Protein 6Q4G (pdb70)

Secondary structure (DSSP, 8-state):
--SEEEEEEEEE-SSSEEEEEEETTT--EEEEEE-----HHHHHHHHHGGG---TTB--EEEEEEETTEEEEEEE--SEEHHHHHHHTTTT---HHHHHHHHHHHHHHHHHHHHTT---S---GGGEEE-TTS-EEE--TTHHHHH---GGG--HHHHTT-----THHHHHHHHHHHHHHHHSS-S---SSHHHHHHHHHHHH----TTTSTTGGGSTT--TTS--PPPPPHHHHSTT--HHHHHHHHHHS-SSGGGSPPHHHHHTSGGGSS---PPP----

GO terms:
  GO:0043247 telomere maintenance in response to DNA damage (P, IDA)
  GO:0120186 negative regulation of protein localization to chromatin (P, IDA)
  GO:0120261 regulation of heterochromatin organization (P, IDA)
  GO:0004674 protein serine/threonine kinase activity (F, IGI)
  GO:0005515 protein binding (F,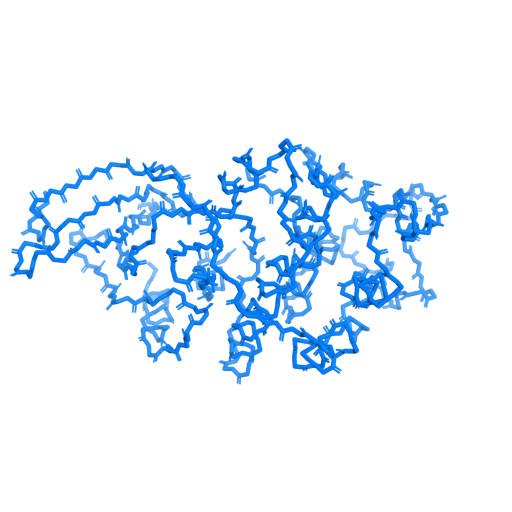 IPI)
  GO:0004693 cyclin-dependent protein serine/threonine kinase activity (F, IDA)
  GO:0097472 cyclin-dependent protein kinase activity (F, IDA)
  GO:0005768 endosome (C, IDA)
  GO:0015030 Cajal body (C, IDA)
  GO:0030332 cyclin binding (F, IDA)
  GO:0000307 cyclin-dependent protein kinase holoenzyme complex (C, IDA)
  GO:0097124 cyclin A2-CDK2 complex (C, IDA)
  GO:0031453 positive regulation of heterochromatin formation (P, IDA)
  GO:0006468 protein phosphorylation (P, IDA)
  GO:0106310 protein serine kinase activity (F, EXP)
  GO:0005813 centrosome (C, TAS)
  GO:0031571 mitotic G1 DNA damage checkpoint signaling (P, TAS)
  GO:0051298 centrosome duplication (P, TAS)
  GO:0051321 meiotic cell cycle (P, TAS)
  GO:0006260 DNA replication (P, TAS)

Structure (mmCIF, N/CA/C/O backbone):
data_6Q4G
#
_entry.id   6Q4G
#
_cell.length_a   53.057
_cell.length_b   72.244
_cell.length_c   71.824
_cell.angle_alpha   90.00
_cell.angle_beta   90.00
_cell.angle_gamma   90.00
#
_symmetry.space_group_name_H-M   'P 21 21 21'
#
loop_
_entity.id
_entity.type
_entity.pdbx_description
1 polymer 'Cyclin-dependent kinase 2'
2 non-polymer '2-[3-(2-azanyl-9~{H}-purin-6-yl)phenyl]ethanoic acid'
3 water water
#
loop_
_atom_site.group_PDB
_atom_site.id
_atom_site.type_symbol
_atom_site.label_atom_id
_atom_site.label_alt_id
_atom_site.label_comp_id
_atom_site.label_asym_id
_atom_site.label_entity_id
_atom_site.label_seq_id
_atom_site.pdbx_PDB_ins_code
_atom_site.Cartn_x
_atom_site.Cartn_y
_atom_site.Cartn_z
_atom_site.occupancy
_atom_site.B_iso_or_equiv
_atom_site.auth_seq_id
_atom_site.auth_comp_id
_atom_site.auth_asym_id
_atom_site.auth_atom_id
_atom_site.pdbx_PDB_model_num
ATOM 1 N N . MET A 1 9 ? -11.913 -7.327 -41.428 1.00 31.10 1 MET A N 1
ATOM 2 C CA . MET A 1 9 ? -12.462 -6.208 -40.635 1.00 26.96 1 MET A CA 1
ATOM 3 C C . MET A 1 9 ? -12.705 -5.003 -41.567 1.00 35.79 1 MET A C 1
ATOM 4 O O . MET A 1 9 ? -12.025 -4.762 -42.623 1.00 34.35 1 MET A O 1
ATOM 9 N N . GLU A 1 10 ? -13.804 -4.307 -41.259 1.00 25.50 2 GLU A N 1
ATOM 10 C CA . GLU A 1 10 ? -14.309 -3.178 -42.086 1.00 17.20 2 GLU A CA 1
ATOM 11 C C . GLU A 1 10 ? -13.481 -1.909 -41.870 1.00 11.01 2 GLU A C 1
ATOM 12 O O . GLU A 1 10 ? -13.502 -1.044 -42.768 1.00 12.61 2 GLU A O 1
ATOM 18 N N . ASN A 1 11 ? -12.784 -1.793 -40.738 1.00 10.11 3 ASN A N 1
ATOM 19 C CA . ASN A 1 11 ? -12.023 -0.570 -40.518 1.00 9.77 3 ASN A CA 1
ATOM 20 C C . ASN A 1 11 ? -10.518 -0.795 -40.383 1.00 10.08 3 ASN A C 1
ATOM 21 O O . ASN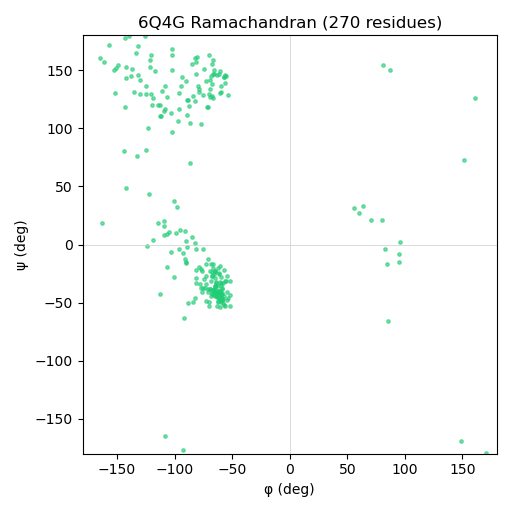 A 1 11 ? -9.792 0.129 -40.131 1.00 10.87 3 ASN A O 1
ATOM 26 N N . PHE A 1 12 ? -10.095 -2.038 -40.566 1.00 11.86 4 PHE A N 1
ATOM 27 C CA . PHE A 1 12 ? -8.673 -2.420 -40.421 1.00 13.70 4 PHE A CA 1
ATOM 28 C C . PHE A 1 12 ? -8.280 -3.207 -41.686 1.00 21.27 4 PHE A C 1
ATOM 29 O O . PHE A 1 12 ? -9.050 -4.124 -42.089 1.00 19.24 4 PHE A O 1
ATOM 37 N N . GLU A 1 13 ? -7.164 -2.820 -42.331 1.00 30.12 5 GLU A N 1
ATOM 38 C CA . GLU A 1 13 ? -6.828 -3.372 -43.648 1.00 48.78 5 GLU A CA 1
ATOM 39 C C . GLU A 1 13 ? -6.260 -4.732 -43.402 1.00 37.81 5 GLU A C 1
ATOM 40 O O . GLU A 1 13 ? -6.413 -5.588 -44.313 1.00 32.83 5 GLU A O 1
ATOM 46 N N . LYS A 1 14 ? -5.552 -4.910 -42.289 1.00 20.49 6 LYS A N 1
ATOM 47 C CA . LYS A 1 14 ? -5.003 -6.268 -42.099 1.00 23.48 6 LYS A CA 1
ATOM 48 C C . LYS A 1 14 ? -4.990 -6.407 -40.573 1.00 30.04 6 LYS A C 1
ATOM 49 O O . LYS A 1 14 ? -4.910 -5.375 -39.760 1.00 21.41 6 LYS A O 1
ATOM 55 N N . VAL A 1 15 ? -5.046 -7.646 -40.180 1.00 24.31 7 VAL A N 1
ATOM 56 C CA . VAL A 1 15 ? -5.236 -7.939 -38.759 1.00 19.49 7 VAL A CA 1
ATOM 57 C C . VAL A 1 15 ? -4.571 -9.292 -38.532 1.00 21.22 7 VAL A C 1
ATOM 58 O O . VAL A 1 15 ? -4.830 -10.189 -39.271 1.00 24.28 7 VAL A O 1
ATOM 62 N N . GLU A 1 16 ? -3.726 -9.396 -37.514 1.00 18.39 8 GLU A N 1
ATOM 63 C CA . GLU A 1 16 ? -2.944 -10.599 -37.185 1.00 18.74 8 GLU A CA 1
ATOM 64 C C . GLU A 1 16 ? -3.048 -10.822 -35.685 1.00 16.66 8 GLU A C 1
ATOM 65 O O . GLU A 1 16 ? -2.748 -9.895 -34.926 1.00 16.55 8 GLU A O 1
ATOM 71 N N . LYS A 1 17 ? -3.361 -12.035 -35.271 1.00 17.07 9 LYS A N 1
ATOM 72 C CA . LYS A 1 17 ? -3.406 -12.341 -33.832 1.00 17.40 9 LYS A CA 1
ATOM 73 C C . LYS A 1 17 ? -2.035 -12.255 -33.198 1.00 16.23 9 LYS A C 1
ATOM 74 O O . LYS A 1 17 ? -1.073 -12.885 -33.703 1.00 20.99 9 LYS A O 1
ATOM 80 N N . ILE A 1 18 ? -1.886 -11.471 -32.144 1.00 14.63 10 ILE A N 1
ATOM 81 C CA . ILE A 1 18 ? -0.669 -11.397 -31.312 1.00 15.59 10 ILE A CA 1
ATOM 82 C C . ILE A 1 18 ? -0.737 -12.514 -30.292 1.00 17.82 10 ILE A C 1
ATOM 83 O O . ILE A 1 18 ? 0.195 -13.307 -30.172 1.00 20.06 10 ILE A O 1
ATOM 88 N N . GLY A 1 19 ? -1.873 -12.614 -29.626 1.00 16.92 11 GLY A N 1
ATOM 89 C CA . GLY A 1 19 ? -2.014 -13.648 -28.598 1.00 18.87 11 GLY A CA 1
ATOM 90 C C . GLY A 1 19 ? -3.268 -13.467 -27.809 1.00 17.10 11 GLY A C 1
ATOM 91 O O . GLY A 1 19 ? -4.029 -12.577 -28.074 1.00 16.59 11 GLY A O 1
ATOM 92 N N . GLU A 1 20 ? -3.456 -14.366 -26.835 1.00 16.87 12 GLU A N 1
ATOM 93 C CA . GLU A 1 20 ? -4.631 -14.365 -25.924 1.00 16.25 12 GLU A CA 1
ATOM 94 C C . GLU A 1 20 ? -4.306 -13.500 -24.702 1.00 15.36 12 GLU A C 1
ATOM 95 O O . GLU A 1 20 ? -3.450 -13.907 -23.891 1.00 22.52 12 GLU A O 1
ATOM 101 N N . GLY A 1 21 ? -4.977 -12.352 -24.595 1.00 14.50 13 GLY A N 1
ATOM 102 C CA . GLY A 1 21 ? -4.788 -11.402 -23.520 1.00 14.29 13 GLY A CA 1
ATOM 103 C C . GLY A 1 21 ? -5.736 -11.591 -22.352 1.00 13.15 13 GLY A C 1
ATOM 104 O O . GLY A 1 21 ? -6.549 -12.487 -22.305 1.00 14.10 13 GLY A O 1
ATOM 105 N N . THR A 1 22 ? -5.619 -10.687 -21.374 1.00 12.59 14 THR A N 1
ATOM 106 C CA . THR A 1 22 ? -6.416 -10.748 -20.115 1.00 13.60 14 THR A CA 1
ATOM 107 C C . THR A 1 22 ? -7.914 -10.516 -20.361 1.00 12.18 14 THR A C 1
ATOM 108 O O . THR A 1 22 ? -8.706 -10.858 -19.462 1.00 13.16 14 THR A O 1
ATOM 112 N N . TYR A 1 23 ? -8.290 -9.962 -21.518 1.00 11.57 15 TYR A N 1
ATOM 113 C CA . TYR A 1 23 ? -9.699 -9.684 -21.804 1.00 12.72 15 TYR A CA 1
ATOM 114 C C . TYR A 1 23 ? -10.187 -10.335 -23.091 1.00 12.80 15 TYR A C 1
ATOM 115 O O . TYR A 1 23 ? -11.347 -10.124 -23.393 1.00 15.83 15 TYR A O 1
ATOM 124 N N . GLY A 1 24 ? -9.350 -11.029 -23.808 1.00 12.94 16 GLY A N 1
ATOM 125 C CA . GLY A 1 24 ? -9.754 -11.549 -25.101 1.00 13.19 16 GLY A CA 1
ATOM 126 C C . GLY A 1 24 ? -8.523 -11.587 -26.000 1.00 13.35 16 GLY A C 1
ATOM 127 O O . GLY A 1 24 ? -7.353 -11.442 -25.566 1.00 14.78 16 GLY A O 1
ATOM 128 N N . VAL A 1 25 ? -8.769 -11.811 -27.256 1.00 12.64 17 VAL A N 1
ATOM 129 C CA . VAL A 1 25 ? -7.666 -11.858 -28.232 1.00 12.89 17 VAL A CA 1
ATOM 130 C C . VAL A 1 25 ? -7.119 -10.444 -28.484 1.00 11.36 17 VAL A C 1
ATOM 131 O O . VAL A 1 25 ? -7.900 -9.438 -28.539 1.00 12.15 17 VAL A O 1
ATOM 135 N N . VAL A 1 26 ? -5.814 -10.317 -28.611 1.00 11.65 18 VAL A N 1
ATOM 136 C CA . VAL A 1 26 ? -5.137 -9.067 -29.017 1.00 11.11 18 VAL A CA 1
ATOM 137 C C . VAL A 1 26 ? -4.560 -9.278 -30.386 1.00 11.49 18 VAL A C 1
ATOM 138 O O . VAL A 1 26 ? -3.899 -10.292 -30.654 1.00 13.53 18 VAL A O 1
ATOM 142 N N . TYR A 1 27 ? -4.828 -8.296 -31.261 1.00 10.92 19 TYR A N 1
ATOM 143 C CA . TYR A 1 27 ? -4.386 -8.331 -32.663 1.00 10.99 19 TYR A CA 1
ATOM 144 C C . TYR A 1 27 ? -3.430 -7.151 -32.902 1.00 9.64 19 TYR A C 1
ATOM 145 O O . TYR A 1 27 ? -3.591 -6.075 -32.356 1.00 10.99 19 TYR A O 1
ATOM 154 N N . LYS A 1 28 ? -2.493 -7.375 -33.810 1.00 10.23 20 LYS A N 1
ATOM 155 C CA . LYS A 1 28 ? -1.781 -6.303 -34.473 1.00 10.15 20 LYS A CA 1
ATOM 156 C C . LYS A 1 28 ? -2.617 -5.938 -35.709 1.00 10.03 20 LYS A C 1
ATOM 157 O O . LYS A 1 28 ? -2.892 -6.835 -36.529 1.00 12.39 20 LYS A O 1
ATOM 163 N N . ALA A 1 29 ? -3.000 -4.696 -35.852 1.00 10.06 21 ALA A N 1
ATOM 164 C CA . ALA A 1 29 ? -3.926 -4.317 -36.928 1.00 11.12 21 ALA A CA 1
ATOM 165 C C . ALA A 1 29 ? -3.458 -3.030 -37.563 1.00 10.89 21 ALA A C 1
ATOM 166 O O . ALA A 1 29 ? -2.835 -2.217 -36.920 1.00 12.29 21 ALA A O 1
ATOM 168 N N . ARG A 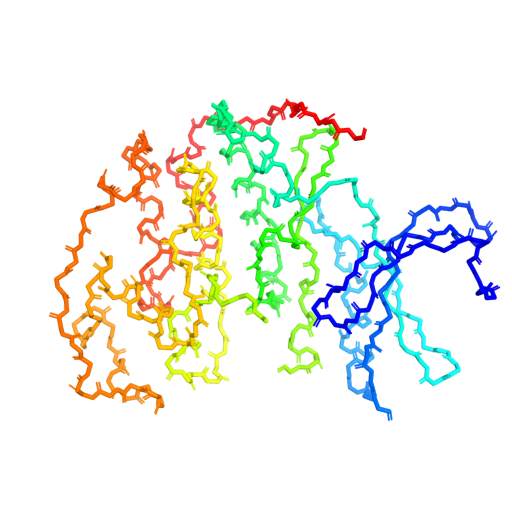1 30 ? -3.779 -2.871 -38.852 1.00 10.04 22 ARG A N 1
ATOM 169 C CA . ARG A 1 30 ? -3.409 -1.657 -39.629 1.00 10.69 22 ARG A CA 1
ATOM 170 C C . ARG A 1 30 ? -4.687 -0.882 -39.969 1.00 9.96 22 ARG A C 1
ATOM 171 O O . ARG A 1 30 ? -5.481 -1.381 -40.791 1.00 11.67 22 ARG A O 1
ATOM 179 N N . ASN A 1 31 ? -4.867 0.291 -39.354 1.00 10.47 23 ASN A N 1
ATOM 180 C CA . ASN A 1 31 ? -6.056 1.124 -39.576 1.00 12.04 23 ASN A CA 1
ATOM 181 C C . ASN A 1 31 ? -6.215 1.358 -41.090 1.00 11.21 23 ASN A C 1
ATOM 182 O O . ASN A 1 31 ? -5.269 1.762 -41.736 1.00 12.78 23 ASN A O 1
ATOM 187 N N . LYS A 1 32 ? -7.391 1.103 -41.620 1.00 12.06 24 LYS A N 1
ATOM 188 C CA . LYS A 1 32 ? -7.596 1.210 -43.098 1.00 14.96 24 LYS A CA 1
ATOM 189 C C . LYS A 1 32 ? -7.485 2.661 -43.570 1.00 15.12 24 LYS A C 1
ATOM 190 O O . LYS A 1 32 ? -6.870 2.881 -44.626 1.00 17.54 24 LYS A O 1
ATOM 196 N N . LEU A 1 33 ? -8.030 3.632 -42.867 1.00 15.11 2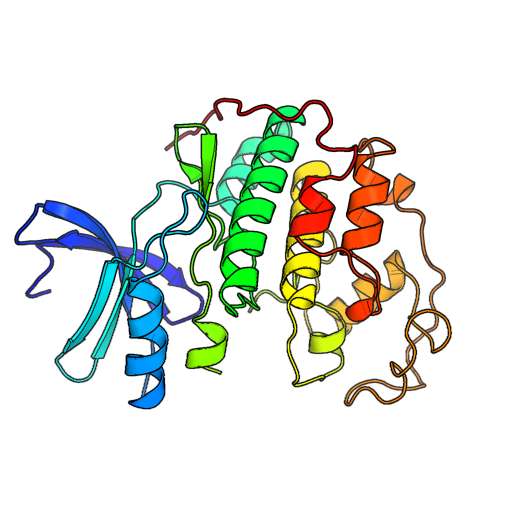5 LEU A N 1
ATOM 197 C CA . LEU A 1 33 ? -7.886 5.029 -43.298 1.00 18.31 25 LEU A CA 1
ATOM 198 C C . LEU A 1 33 ? -6.467 5.535 -43.096 1.00 18.96 25 LEU A C 1
ATOM 199 O O . LEU A 1 33 ? -5.977 6.284 -43.943 1.00 21.50 25 LEU A O 1
ATOM 204 N N . THR A 1 34 ? -5.816 5.264 -42.093 1.00 16.41 26 THR A N 1
ATOM 205 C CA . THR A 1 34 ? -4.554 6.000 -41.823 1.00 18.12 26 THR A CA 1
ATOM 206 C C . THR A 1 34 ? -3.301 5.175 -42.077 1.00 15.36 26 THR A C 1
ATOM 207 O O . THR A 1 34 ? -2.180 5.759 -42.113 1.00 17.65 26 THR A O 1
ATOM 211 N N . GLY A 1 35 ? -3.427 3.857 -42.111 1.00 13.16 27 GLY A N 1
ATOM 212 C CA . GLY A 1 35 ? -2.238 2.989 -42.231 1.00 13.68 27 GLY A CA 1
ATOM 213 C C . GLY A 1 35 ? -1.510 2.693 -40.934 1.00 14.01 27 GLY A C 1
ATOM 214 O O . GLY A 1 35 ? -0.523 1.947 -40.942 1.00 16.95 27 GLY A O 1
ATOM 215 N N . GLU A 1 36 ? -1.958 3.310 -39.837 1.00 13.52 28 GLU A N 1
ATOM 216 C CA . GLU A 1 36 ? -1.273 3.179 -38.520 1.00 15.40 28 GLU A CA 1
ATOM 217 C C . GLU A 1 36 ? -1.427 1.771 -37.930 1.00 13.00 28 GLU A C 1
ATOM 218 O O . GLU A 1 36 ? -2.556 1.241 -37.937 1.00 13.15 28 GLU A O 1
ATOM 224 N N . VAL A 1 37 ? -0.317 1.204 -37.439 1.00 13.38 29 VAL A N 1
ATOM 225 C CA . VAL A 1 37 ? -0.317 -0.083 -36.780 1.00 11.90 29 VAL A CA 1
ATOM 226 C C . VAL A 1 37 ? -0.684 0.151 -35.329 1.00 11.13 29 VAL A C 1
ATOM 227 O O . VAL A 1 37 ? -0.044 0.971 -34.656 1.00 12.41 29 VAL A O 1
ATOM 231 N N . VAL A 1 38 ? -1.677 -0.582 -34.833 1.00 10.54 30 VAL A N 1
ATOM 232 C CA . VAL A 1 38 ? -2.198 -0.495 -33.457 1.00 10.47 30 VAL A CA 1
ATOM 233 C C . VAL A 1 38 ? -2.361 -1.887 -32.883 1.00 9.61 30 VAL A C 1
ATOM 234 O O . VAL A 1 38 ? -2.363 -2.893 -33.582 1.00 10.44 30 VAL A O 1
ATOM 238 N N . ALA A 1 39 ? -2.526 -1.941 -31.553 1.00 10.24 31 ALA A N 1
ATOM 239 C CA . ALA A 1 39 ? -2.934 -3.137 -30.841 1.00 10.22 31 ALA A CA 1
ATOM 240 C C . ALA A 1 39 ? -4.432 -3.062 -30.647 1.00 10.79 31 ALA A C 1
ATOM 241 O O . ALA A 1 39 ? -4.930 -2.168 -29.984 1.00 13.59 31 ALA A O 1
ATOM 243 N N . LEU A 1 40 ? -5.119 -3.987 -31.235 1.00 9.92 32 LEU A N 1
ATOM 244 C CA . LEU A 1 40 ? -6.571 -4.011 -31.234 1.00 10.12 32 LEU A CA 1
ATOM 245 C C . LEU A 1 40 ? -7.046 -5.133 -30.332 1.00 9.74 32 LEU A C 1
ATOM 246 O O . LEU A 1 40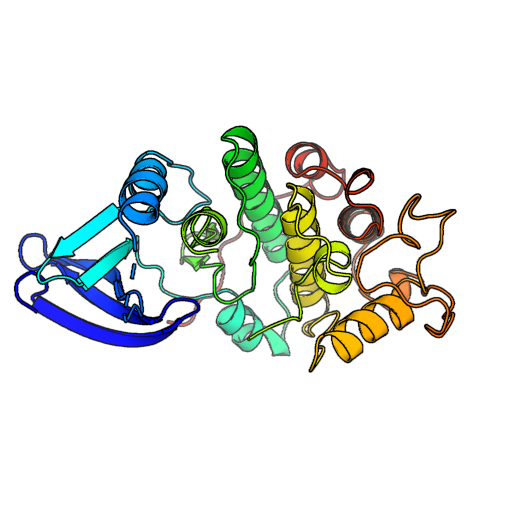 ? -6.689 -6.295 -30.549 1.00 11.17 32 LEU A O 1
ATOM 251 N N . LYS A 1 41 ? -7.758 -4.844 -29.246 1.00 9.90 33 LYS A N 1
ATOM 252 C CA . LYS A 1 41 ? -8.140 -5.828 -28.237 1.00 10.60 33 LYS A CA 1
ATOM 253 C C . LYS A 1 41 ? -9.625 -6.065 -28.349 1.00 10.69 33 LYS A C 1
ATOM 254 O O . LYS A 1 41 ? -10.432 -5.148 -28.104 1.00 11.73 33 LYS A O 1
ATOM 260 N N . LYS A 1 42 ? -9.994 -7.274 -28.727 1.00 11.16 34 LYS A N 1
ATOM 261 C CA . LYS A 1 42 ? -11.418 -7.656 -28.790 1.00 12.42 34 LYS A CA 1
ATOM 262 C C . LYS A 1 42 ? -11.819 -8.162 -27.417 1.00 11.93 34 LYS A C 1
ATOM 263 O O . LYS A 1 42 ? -11.271 -9.143 -26.959 1.00 14.83 34 LYS A O 1
ATOM 269 N N . ILE A 1 43 ? -12.778 -7.530 -26.765 1.00 11.69 35 ILE A N 1
ATOM 270 C CA . ILE A 1 43 ? -13.176 -7.901 -25.386 1.00 11.68 35 ILE A CA 1
ATOM 271 C C . ILE A 1 43 ? -14.132 -9.080 -25.471 1.00 12.70 35 ILE A C 1
ATOM 272 O O . ILE A 1 43 ? -15.153 -9.021 -26.151 1.00 16.09 35 ILE A O 1
ATOM 277 N N . ARG A 1 44 ? -13.772 -10.166 -24.797 1.00 13.02 36 ARG A N 1
ATOM 278 C CA . ARG A 1 44 ? -14.593 -11.407 -24.806 1.00 15.92 36 ARG A CA 1
ATOM 279 C C . ARG A 1 44 ? -15.795 -11.180 -23.867 1.00 19.85 36 ARG A C 1
ATOM 280 O O . ARG A 1 44 ? -15.627 -11.277 -22.684 1.00 26.10 36 ARG A O 1
ATOM 288 N N . LEU A 1 45 ? -16.981 -10.941 -24.420 1.00 23.86 37 LEU A N 1
ATOM 289 C CA . LEU A 1 45 ? -18.289 -10.697 -23.735 1.00 33.10 37 LEU A CA 1
ATOM 290 C C . LEU A 1 45 ? -19.204 -11.918 -23.926 1.00 44.34 37 LEU A C 1
ATOM 291 O O . LEU A 1 45 ? -18.671 -12.952 -24.290 1.00 39.77 37 LEU A O 1
ATOM 296 N N . ASP A 1 46 ? -20.523 -11.789 -23.663 1.00 59.97 38 ASP A N 1
ATOM 297 C CA . ASP A 1 46 ? -21.600 -12.802 -23.898 1.00 56.46 38 ASP A CA 1
ATOM 298 C C . ASP A 1 46 ? -22.543 -12.305 -25.005 1.00 72.04 38 ASP A C 1
ATOM 299 O O . ASP A 1 46 ? -23.738 -12.038 -24.670 1.00 74.77 38 ASP A O 1
ATOM 304 N N . PRO A 1 53 ? -22.396 -4.105 -21.408 1.00 32.02 45 PRO A N 1
ATOM 305 C CA . PRO A 1 53 ? -21.782 -3.376 -20.273 1.00 31.35 45 PRO A CA 1
ATOM 306 C C . PRO A 1 53 ? -21.614 -1.893 -20.624 1.00 22.74 45 PRO A C 1
ATOM 307 O O . PRO A 1 53 ? -20.509 -1.378 -20.852 1.00 25.27 45 PRO A O 1
ATOM 311 N N . SER A 1 54 ? -22.770 -1.230 -20.628 1.00 21.16 46 SER A N 1
ATOM 312 C CA . SER A 1 54 ? -22.954 0.213 -20.796 1.00 23.13 46 SER A CA 1
ATOM 313 C C . SER A 1 54 ? -22.044 0.921 -19.787 1.00 21.16 46 SER A C 1
ATOM 314 O O . SER A 1 54 ? -21.337 1.870 -20.203 1.00 19.79 46 SER A O 1
ATOM 317 N N . THR A 1 55 ? -21.948 0.494 -18.522 1.00 21.12 47 THR A N 1
ATOM 318 C CA . THR A 1 55 ? -21.096 1.210 -17.533 1.00 19.56 47 THR A CA 1
ATOM 319 C C . THR A 1 55 ? -19.610 1.173 -17.950 1.00 15.74 47 THR A C 1
ATOM 320 O O . THR A 1 55 ? -18.919 2.200 -17.845 1.00 18.52 4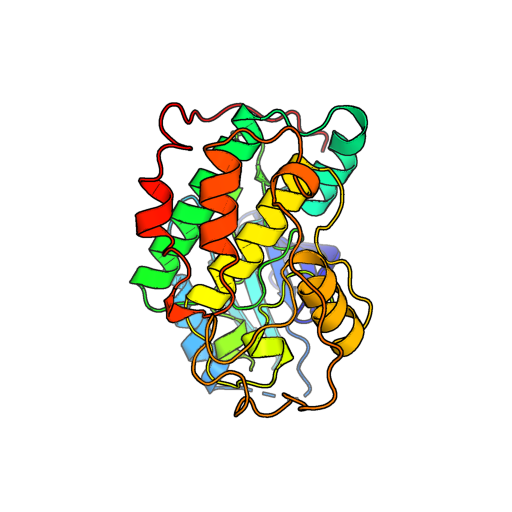7 THR A O 1
ATOM 324 N N . ALA A 1 56 ? -19.175 0.013 -18.416 1.00 18.77 48 ALA A N 1
ATOM 325 C CA . ALA A 1 56 ? -17.765 -0.171 -18.794 1.00 19.23 48 ALA A CA 1
ATOM 326 C C . ALA A 1 56 ? -17.425 0.729 -19.976 1.00 15.89 48 ALA A C 1
ATOM 327 O O . ALA A 1 56 ? -16.357 1.354 -20.012 1.00 17.75 48 ALA A O 1
ATOM 329 N N . ILE A 1 57 ? -18.352 0.898 -20.924 1.00 17.43 49 ILE A N 1
ATOM 330 C CA . ILE A 1 57 ? -18.015 1.733 -22.099 1.00 15.35 49 ILE A CA 1
ATOM 331 C C . ILE A 1 57 ? -17.705 3.170 -21.691 1.00 14.44 49 ILE A C 1
ATOM 332 O O . ILE A 1 57 ? -16.777 3.778 -22.112 1.00 14.28 49 ILE A O 1
ATOM 337 N N . ARG A 1 58 ? -18.560 3.786 -20.870 1.00 17.11 50 ARG A N 1
ATOM 338 C CA . ARG A 1 58 ? -18.306 5.204 -20.457 1.00 16.28 50 ARG A CA 1
ATOM 339 C C . ARG A 1 58 ? -17.008 5.348 -19.595 1.00 13.16 50 ARG A C 1
ATOM 340 O O . ARG A 1 58 ? -16.228 6.240 -19.775 1.00 15.28 50 ARG A O 1
ATOM 348 N N . GLU A 1 59 ? -16.866 4.416 -18.646 1.00 13.91 51 GLU A N 1
ATOM 349 C CA . GLU A 1 59 ? -15.716 4.379 -17.705 1.00 12.89 51 GLU A CA 1
ATOM 350 C C . GLU A 1 59 ? -14.410 4.225 -18.491 1.00 11.59 51 GLU A C 1
ATOM 351 O O . GLU A 1 59 ? -13.460 4.979 -18.201 1.00 13.25 51 GLU A O 1
ATOM 357 N N . ILE A 1 60 ? -14.365 3.288 -19.445 1.00 12.14 52 ILE A N 1
ATOM 358 C CA . ILE A 1 60 ? -13.136 3.097 -20.212 1.00 11.93 52 ILE A CA 1
ATOM 359 C C . ILE A 1 60 ? -12.907 4.229 -21.180 1.00 11.99 52 ILE A C 1
ATOM 360 O O . ILE A 1 60 ? -11.789 4.598 -21.411 1.00 13.54 52 ILE A O 1
ATOM 365 N N . SER A 1 61 ? -14.013 4.780 -21.721 1.00 13.45 53 SER A N 1
ATOM 366 C CA . SER A 1 61 ? -13.869 5.867 -22.656 1.00 14.61 53 SER A CA 1
ATOM 367 C C . SER A 1 61 ? -13.153 7.026 -21.947 1.00 13.58 53 SER A C 1
ATOM 368 O O . SER A 1 61 ? -12.426 7.796 -22.588 1.00 15.53 53 SER A O 1
ATOM 371 N N . LEU A 1 62 ? -13.378 7.226 -20.607 1.00 14.94 54 LEU A N 1
ATOM 372 C CA . LEU A 1 62 ? -12.660 8.298 -19.884 1.00 14.98 54 LEU A CA 1
ATOM 373 C C . LEU A 1 62 ? -11.137 8.103 -19.935 1.00 13.61 54 LEU A C 1
ATOM 374 O O . LEU A 1 62 ? -10.396 9.050 -19.897 1.00 16.34 54 LEU A O 1
ATOM 379 N N . LEU A 1 63 ? -10.688 6.866 -20.048 1.00 13.63 55 LEU A N 1
ATOM 380 C CA . LEU A 1 63 ? -9.238 6.556 -20.055 1.00 13.30 55 LEU A CA 1
ATOM 381 C C . LEU A 1 63 ? -8.605 7.024 -21.348 1.00 13.12 55 LEU A C 1
ATOM 382 O O . LEU A 1 63 ? -7.383 7.177 -21.331 1.00 14.41 55 LEU A O 1
ATOM 387 N N . LYS A 1 64 ? -9.414 7.377 -22.363 1.00 14.62 56 LYS A N 1
ATOM 388 C CA . LYS A 1 64 ? -8.839 7.914 -23.612 1.00 15.65 56 LYS A CA 1
ATOM 389 C C . LYS A 1 64 ? -8.161 9.239 -23.347 1.00 15.49 56 LYS A C 1
ATOM 390 O O . LYS A 1 64 ? -7.336 9.620 -24.146 1.00 19.16 56 LYS A O 1
ATOM 396 N N . GLU A 1 65 ? -8.541 9.931 -22.272 1.00 16.30 57 GLU A N 1
ATOM 397 C CA . GLU A 1 65 ? -8.027 11.296 -21.999 1.00 21.22 57 GLU A CA 1
ATOM 398 C C . GLU A 1 65 ? -6.623 11.248 -21.395 1.00 22.29 57 GLU A C 1
ATOM 399 O O . GLU A 1 65 ? -5.845 12.213 -21.635 1.00 24.41 57 GLU A O 1
ATOM 405 N N . LEU A 1 66 ? -6.221 10.104 -20.838 1.00 18.81 58 LEU A N 1
ATOM 406 C CA . LEU A 1 66 ? -4.952 10.074 -20.083 1.00 18.32 58 LEU A CA 1
ATOM 407 C C . LEU A 1 66 ? -3.730 9.984 -20.985 1.00 15.68 58 LEU A C 1
ATOM 408 O O . LEU A 1 66 ? -3.813 9.275 -22.048 1.00 21.39 58 LEU A O 1
ATOM 413 N N . ASN A 1 67 ? -2.690 10.717 -20.752 1.00 14.46 59 ASN A N 1
ATOM 414 C CA . ASN A 1 67 ? -1.471 10.787 -21.570 1.00 15.60 59 ASN A CA 1
ATOM 415 C C . ASN A 1 67 ? -0.289 10.934 -20.656 1.00 14.93 59 ASN A C 1
ATOM 416 O O . ASN A 1 67 ? -0.198 11.910 -19.929 1.00 16.59 59 ASN A O 1
ATOM 421 N N . HIS A 1 68 ? 0.575 9.964 -20.717 1.00 12.78 60 HIS A N 1
ATOM 422 C CA . HIS A 1 68 ? 1.848 10.071 -20.014 1.00 12.19 60 HIS A CA 1
ATOM 423 C C . HIS A 1 68 ? 2.818 9.244 -20.838 1.00 11.69 60 HIS A C 1
ATOM 424 O O . HIS A 1 68 ? 2.444 8.186 -21.376 1.00 12.17 60 HIS A O 1
ATOM 431 N N . PRO A 1 69 ? 4.114 9.592 -20.804 1.00 12.11 61 PRO A N 1
ATOM 432 C CA . PRO A 1 69 ? 5.104 8.840 -21.548 1.00 13.01 61 PRO A CA 1
ATOM 433 C C . PRO A 1 69 ? 5.277 7.379 -21.135 1.00 11.49 61 PRO A C 1
ATOM 434 O O . PRO A 1 69 ? 5.796 6.607 -21.912 1.00 12.08 61 PRO A O 1
ATOM 438 N N . ASN A 1 70 ? 4.847 7.069 -19.924 1.00 10.04 62 ASN A N 1
ATOM 439 C CA . ASN A 1 70 ? 5.011 5.700 -19.411 1.00 9.95 62 ASN A CA 1
ATOM 440 C C . ASN A 1 70 ? 3.683 4.947 -19.307 1.00 10.09 62 ASN A C 1
ATOM 441 O O . ASN A 1 70 ? 3.638 3.906 -18.635 1.00 10.34 62 ASN A O 1
ATOM 446 N N . ILE A 1 71 ? 2.650 5.382 -20.018 1.00 10.02 63 ILE A N 1
ATOM 447 C CA . ILE A 1 71 ? 1.357 4.660 -20.118 1.00 10.52 63 ILE A CA 1
ATOM 448 C C . ILE A 1 71 ? 1.082 4.439 -21.595 1.00 10.05 63 ILE A C 1
ATOM 449 O O . ILE A 1 71 ? 1.197 5.378 -22.397 1.00 13.03 63 ILE A O 1
ATOM 454 N N . VAL A 1 72 ? 0.639 3.244 -21.956 1.00 9.54 64 VAL A N 1
ATOM 455 C CA . VAL A 1 72 ? 0.269 2.930 -23.328 1.00 10.04 64 VAL A CA 1
ATOM 456 C C . VAL A 1 72 ? -1.012 3.619 -23.655 1.00 11.11 64 VAL A C 1
ATOM 457 O O . VAL A 1 72 ? -2.017 3.392 -23.028 1.00 12.11 64 VAL A O 1
ATOM 461 N N . LYS A 1 73 ? -0.978 4.500 -24.631 1.00 11.88 65 LYS A N 1
ATOM 462 C CA . LYS A 1 73 ? -2.150 5.296 -24.968 1.00 12.51 65 LYS A CA 1
ATOM 463 C C . LYS A 1 73 ? -3.346 4.442 -25.397 1.00 12.22 65 LYS A C 1
ATOM 464 O O . LYS A 1 73 ? -3.214 3.564 -26.261 1.00 12.01 65 LYS A O 1
ATOM 470 N N . LEU A 1 74 ? -4.523 4.692 -24.820 1.00 12.45 66 LEU A N 1
ATOM 471 C CA . LEU A 1 74 ? -5.799 4.157 -25.311 1.00 11.76 66 LEU A CA 1
ATOM 472 C C . LEU A 1 74 ? -6.280 5.139 -26.352 1.00 12.52 66 LEU A C 1
ATOM 473 O O . LEU A 1 74 ? -6.701 6.251 -26.045 1.00 14.02 66 LEU A O 1
ATOM 478 N N . LEU A 1 75 ? -6.132 4.729 -27.586 1.00 12.50 67 LEU A N 1
ATOM 479 C CA . LEU A 1 75 ? -6.470 5.569 -28.749 1.00 13.29 67 LEU A CA 1
ATOM 480 C C . LEU A 1 75 ? -7.962 5.628 -29.001 1.00 13.50 67 LEU A C 1
ATOM 481 O O . LEU A 1 75 ? -8.450 6.648 -29.435 1.00 16.73 67 LEU A O 1
ATOM 486 N N . ASP A 1 76 ? -8.681 4.555 -28.804 1.00 13.44 68 ASP A N 1
ATOM 487 C CA . ASP A 1 76 ? -10.098 4.526 -29.100 1.00 13.48 68 ASP A CA 1
ATOM 488 C C . ASP A 1 76 ? -10.812 3.390 -28.409 1.00 11.69 68 ASP A C 1
ATOM 489 O O . ASP A 1 76 ? -10.190 2.403 -28.044 1.00 12.68 68 ASP A O 1
ATOM 494 N N . VAL A 1 77 ? -12.096 3.567 -28.251 1.00 11.74 69 VAL A N 1
ATOM 495 C CA . VAL A 1 77 ? -13.035 2.561 -27.793 1.00 11.10 69 VAL A CA 1
ATOM 496 C C . VAL A 1 77 ? -14.021 2.407 -28.942 1.00 12.27 69 VAL A C 1
ATOM 497 O O . VAL A 1 77 ? -14.687 3.389 -29.305 1.00 14.18 69 VAL A O 1
ATOM 501 N N . ILE A 1 78 ? -14.121 1.211 -29.488 1.00 10.92 70 ILE A N 1
ATOM 502 C CA . ILE A 1 78 ? -14.983 0.925 -30.646 1.00 11.38 70 ILE A CA 1
ATOM 503 C C . ILE A 1 78 ? -16.060 -0.027 -30.188 1.00 10.43 70 ILE A C 1
ATOM 504 O O . ILE A 1 78 ? -15.817 -1.177 -29.767 1.00 13.02 70 ILE A O 1
ATOM 509 N N . HIS A 1 79 ? -17.300 0.405 -30.319 1.00 10.01 71 HIS A N 1
ATOM 510 C CA . HIS A 1 79 ? -18.439 -0.444 -30.001 1.00 10.09 71 HIS A CA 1
ATOM 511 C C . HIS A 1 79 ? -19.288 -0.511 -31.278 1.00 10.35 71 HIS A C 1
ATOM 512 O O . HIS A 1 79 ? -20.023 0.459 -31.567 1.00 11.65 71 HIS A O 1
ATOM 519 N N . THR A 1 80 ? -19.155 -1.579 -32.006 1.00 10.63 72 THR A N 1
ATOM 520 C CA . THR A 1 80 ? -19.932 -1.760 -33.236 1.00 11.76 72 THR A CA 1
ATOM 521 C C . THR A 1 80 ? -20.331 -3.207 -33.340 1.00 11.40 72 THR A C 1
ATOM 522 O O . THR A 1 80 ? -19.639 -4.113 -32.864 1.00 11.58 72 THR A O 1
ATOM 526 N N . GLU A 1 81 ? -21.441 -3.437 -34.009 1.00 11.46 73 GLU A N 1
ATOM 527 C CA . GLU A 1 81 ? -21.944 -4.795 -34.263 1.00 11.99 73 GLU A CA 1
ATOM 528 C C . GLU A 1 81 ? -22.091 -5.526 -32.931 1.00 11.21 73 GLU A C 1
ATOM 529 O O . GLU A 1 81 ? -21.979 -6.744 -32.859 1.00 12.84 73 GLU A O 1
ATOM 535 N N . ASN A 1 82 ? -22.402 -4.796 -31.854 1.00 11.58 74 ASN A N 1
ATOM 536 C CA . ASN A 1 82 ? -22.553 -5.399 -30.503 1.00 13.11 74 ASN A CA 1
ATOM 537 C C . ASN A 1 82 ? -21.291 -6.087 -30.017 1.00 12.45 74 ASN A C 1
ATOM 538 O O . ASN A 1 82 ? -21.359 -7.044 -29.228 1.00 14.32 74 ASN A O 1
ATOM 543 N N . LYS A 1 83 ? -20.149 -5.633 -30.503 1.00 11.74 75 LYS A N 1
ATOM 544 C CA . LYS A 1 83 ? -18.819 -6.078 -30.079 1.00 12.30 75 LYS A CA 1
ATOM 545 C C . LYS A 1 83 ? -18.065 -4.879 -29.563 1.00 10.53 75 LYS A C 1
ATOM 546 O O . LYS A 1 83 ? -18.285 -3.735 -29.948 1.00 13.22 75 LYS A O 1
ATOM 552 N N . LEU A 1 84 ? -17.121 -5.148 -28.648 1.00 10.56 76 LEU A N 1
ATOM 553 C CA . LEU A 1 84 ? -16.329 -4.094 -28.026 1.00 10.29 76 LEU A CA 1
ATOM 554 C C . LEU A 1 84 ? -14.860 -4.317 -28.304 1.00 10.07 76 LEU A C 1
ATOM 555 O O . LEU A 1 84 ? -14.349 -5.403 -28.020 1.00 11.37 76 LEU A O 1
ATOM 560 N N . TYR A 1 85 ? -14.211 -3.274 -28.783 1.00 11.00 77 TYR A N 1
ATOM 561 C CA . TYR A 1 85 ? -12.777 -3.301 -29.048 1.00 11.55 77 TYR A CA 1
ATOM 562 C C . TYR A 1 85 ? -12.121 -2.114 -28.435 1.00 11.22 77 TYR A C 1
ATOM 563 O O . TYR A 1 85 ? -12.689 -0.998 -28.423 1.00 13.47 77 TYR A O 1
ATOM 572 N N . LEU A 1 86 ? -10.948 -2.334 -27.900 1.00 10.31 78 LEU A N 1
ATOM 573 C CA . LEU A 1 86 ? -10.097 -1.242 -27.438 1.00 10.37 78 LEU A CA 1
ATOM 574 C C . LEU A 1 86 ? -8.935 -1.123 -28.382 1.00 10.36 78 LEU A C 1
ATOM 575 O O . LEU A 1 86 ? -8.324 -2.135 -28.730 1.00 11.94 78 LEU A O 1
ATOM 580 N N . VAL A 1 87 ? -8.582 0.099 -28.749 1.00 10.96 79 VAL A N 1
ATOM 581 C CA . VAL A 1 87 ? -7.432 0.368 -29.650 1.00 10.85 79 VAL A CA 1
ATOM 582 C C . VAL A 1 87 ? -6.345 1.078 -28.863 1.00 11.13 79 VAL A C 1
ATOM 583 O O . VAL A 1 87 ? -6.582 2.134 -28.284 1.00 12.59 79 VAL A O 1
ATOM 587 N N . PHE A 1 88 ? -5.193 0.437 -28.825 1.00 10.67 80 PHE A N 1
ATOM 588 C CA . PHE A 1 88 ? -4.055 0.966 -28.092 1.00 10.83 80 PHE A CA 1
ATOM 589 C C . PHE A 1 88 ? -2.875 1.192 -28.997 1.00 10.61 80 PHE A C 1
ATOM 590 O O . PHE A 1 88 ? -2.750 0.537 -30.014 1.00 10.54 80 PHE A O 1
ATOM 598 N N . GLU A 1 89 ? -1.925 1.993 -28.501 1.00 11.19 81 GLU A N 1
ATOM 599 C CA . GLU A 1 89 ? -0.637 2.236 -29.203 1.00 11.35 81 GLU A CA 1
ATOM 600 C C . GLU A 1 89 ? 0.170 0.931 -29.146 1.00 10.75 81 GLU A C 1
ATOM 601 O O . GLU A 1 89 ? 0.349 0.390 -28.037 1.00 11.05 81 GLU A O 1
ATOM 607 N N . PHE A 1 90 ? 0.629 0.461 -30.308 1.00 10.28 82 PHE A N 1
ATOM 608 C CA . PHE A 1 90 ? 1.371 -0.798 -30.482 1.00 9.45 82 PHE A CA 1
ATOM 609 C C . PHE A 1 90 ? 2.810 -0.588 -30.063 1.00 9.79 82 PHE A C 1
ATOM 610 O O . PHE A 1 90 ? 3.425 0.394 -30.505 1.00 10.85 82 PHE A O 1
ATOM 618 N N . LEU A 1 91 ? 3.341 -1.518 -29.271 1.00 9.64 83 LEU A N 1
ATOM 619 C CA . LEU A 1 91 ? 4.807 -1.572 -28.979 1.00 11.15 83 LEU A CA 1
ATOM 620 C C . LEU A 1 91 ? 5.298 -2.926 -29.421 1.00 11.31 83 LEU A C 1
ATOM 621 O O . LEU A 1 91 ? 4.599 -3.918 -29.378 1.00 13.75 83 LEU A O 1
ATOM 626 N N . HIS A 1 92 ? 6.617 -3.017 -29.659 1.00 13.01 84 HIS A N 1
ATOM 627 C CA . HIS A 1 92 ? 7.195 -4.173 -30.362 1.00 13.82 84 HIS A CA 1
ATOM 628 C C . HIS A 1 92 ? 7.633 -5.275 -29.451 1.00 14.22 84 HIS A C 1
ATOM 629 O O . HIS A 1 92 ? 7.827 -6.392 -29.952 1.00 16.39 84 HIS A O 1
ATOM 636 N N . GLN A 1 93 ? 7.726 -5.066 -28.116 1.00 11.92 85 GLN A N 1
ATOM 637 C CA . GLN A 1 93 ? 8.131 -6.161 -27.247 1.00 11.29 85 GLN A CA 1
ATOM 638 C C . GLN A 1 93 ? 7.515 -5.903 -25.866 1.00 10.01 85 GLN A C 1
ATOM 639 O O . GLN A 1 93 ? 7.398 -4.773 -25.469 1.00 10.83 85 GLN A O 1
ATOM 645 N N . ASP A 1 94 ? 7.234 -6.978 -25.158 1.00 10.61 86 ASP A N 1
ATOM 646 C CA . ASP A 1 94 ? 6.843 -6.863 -23.745 1.00 9.84 86 ASP A CA 1
ATOM 647 C C . ASP A 1 94 ? 8.037 -7.227 -22.854 1.00 9.04 86 ASP A C 1
ATOM 648 O O . ASP A 1 94 ? 9.091 -7.723 -23.285 1.00 10.13 86 ASP A O 1
ATOM 653 N N . LEU A 1 95 ? 7.877 -6.916 -21.578 1.00 9.16 87 LEU A N 1
ATOM 654 C CA . LEU A 1 95 ? 8.965 -7.135 -20.631 1.00 9.17 87 LEU A CA 1
ATOM 655 C C . LEU A 1 95 ? 9.204 -8.627 -20.433 1.00 9.67 87 LEU A C 1
ATOM 656 O O . LEU A 1 95 ? 10.362 -9.033 -20.159 1.00 10.83 87 LEU A O 1
ATOM 661 N N . LYS A 1 96 ? 8.162 -9.447 -20.530 1.00 10.51 88 LYS A N 1
ATOM 662 C CA . LYS A 1 96 ? 8.301 -10.905 -20.394 1.00 12.33 88 LYS A CA 1
ATOM 663 C C . LYS A 1 96 ? 9.314 -11.410 -21.420 1.00 12.40 88 LYS A C 1
ATOM 664 O O . LYS A 1 96 ? 10.296 -12.099 -21.083 1.00 14.25 88 LYS A O 1
ATOM 670 N N . LYS A 1 97 ? 9.094 -11.058 -22.672 1.00 11.96 89 LYS A N 1
ATOM 671 C CA . LYS A 1 97 ? 9.995 -11.516 -23.747 1.00 13.31 89 LYS A CA 1
ATOM 672 C C . LYS A 1 97 ? 11.379 -10.905 -23.591 1.00 11.81 89 LYS A C 1
ATOM 673 O O . LYS A 1 97 ? 12.375 -11.596 -23.879 1.00 13.46 89 LYS A O 1
ATOM 679 N N . PHE A 1 98 ? 11.453 -9.654 -23.197 1.00 11.08 90 PHE A N 1
ATOM 680 C CA . PHE A 1 98 ? 12.763 -9.030 -22.993 1.00 11.45 90 PHE A CA 1
ATOM 681 C C . PHE A 1 98 ? 13.568 -9.701 -21.890 1.00 11.65 90 PHE A C 1
ATOM 682 O O . PHE A 1 98 ? 14.776 -9.967 -22.016 1.00 12.74 90 PHE A O 1
ATOM 690 N N . MET A 1 99 ? 12.900 -10.017 -20.789 1.00 10.96 91 MET A N 1
ATOM 691 C CA . MET A 1 99 ? 13.563 -10.768 -19.695 1.00 11.10 91 MET A CA 1
ATOM 692 C C . MET A 1 99 ? 14.015 -12.145 -20.208 1.00 12.43 91 MET A C 1
ATOM 693 O O . MET A 1 99 ? 15.154 -12.529 -19.879 1.00 14.36 91 MET A O 1
ATOM 698 N N . ASP A 1 100 ? 13.182 -12.829 -20.974 1.00 12.97 92 ASP A N 1
ATOM 699 C CA . ASP A 1 100 ? 13.609 -14.127 -21.518 1.00 14.58 92 ASP A CA 1
ATOM 700 C C . ASP A 1 100 ? 14.848 -13.937 -22.399 1.00 14.95 92 ASP A C 1
ATOM 701 O O . ASP A 1 100 ? 15.797 -14.741 -22.304 1.00 18.85 92 ASP A O 1
ATOM 706 N N . ALA A 1 101 ? 14.842 -12.949 -23.264 1.00 15.22 93 ALA A N 1
ATOM 707 C CA . ALA A 1 101 ? 15.944 -12.717 -24.199 1.00 17.57 93 ALA A CA 1
ATOM 708 C C . ALA A 1 101 ? 17.207 -12.331 -23.416 1.00 18.18 93 ALA A C 1
ATOM 709 O O . ALA A 1 101 ? 18.300 -12.579 -23.911 1.00 19.93 93 ALA A O 1
ATOM 711 N N . SER A 1 102 ? 17.071 -11.769 -22.225 1.00 16.60 94 SER A N 1
ATOM 712 C CA . SER A 1 102 ? 18.192 -11.259 -21.405 1.00 17.77 94 SER A CA 1
ATOM 713 C C . SER A 1 102 ? 18.602 -12.256 -20.322 1.00 18.19 94 SER A C 1
ATOM 714 O O . SER A 1 102 ? 19.374 -11.911 -19.453 1.00 19.02 94 SER A O 1
ATOM 717 N N . ALA A 1 103 ? 18.091 -13.475 -20.352 1.00 17.83 95 ALA A N 1
ATOM 718 C CA . ALA A 1 103 ? 18.285 -14.392 -19.231 1.00 18.21 95 ALA A CA 1
ATOM 719 C C . ALA A 1 103 ? 19.734 -14.827 -19.073 1.00 16.93 95 ALA A C 1
ATOM 720 O O . ALA A 1 103 ? 20.135 -15.104 -17.923 1.00 19.93 95 ALA A O 1
ATOM 722 N N . LEU A 1 104 ? 20.527 -14.854 -20.127 1.00 18.87 96 LEU A N 1
ATOM 723 C CA . LEU A 1 104 ? 21.906 -15.383 -19.971 1.00 19.53 96 LEU A CA 1
ATOM 724 C C . LEU A 1 104 ? 22.824 -14.330 -19.390 1.00 17.41 96 LEU A C 1
ATOM 725 O O . LEU A 1 104 ? 23.715 -14.705 -18.622 1.00 23.44 96 LEU A O 1
ATOM 730 N N . THR A 1 105 ? 22.596 -13.078 -19.703 1.00 17.86 97 THR A N 1
ATOM 731 C CA . THR A 1 105 ? 23.466 -11.954 -19.333 1.00 22.60 97 THR A CA 1
ATOM 732 C C . THR A 1 105 ? 22.862 -11.253 -18.131 1.00 19.08 97 THR A C 1
ATOM 733 O O . THR A 1 105 ? 23.630 -10.570 -17.430 1.00 23.96 97 THR A O 1
ATOM 737 N N . GLY A 1 106 ? 21.515 -11.320 -17.986 1.00 15.76 98 GLY A N 1
ATOM 738 C CA . GLY A 1 106 ? 20.801 -10.369 -17.136 1.00 16.38 98 GLY A CA 1
ATOM 739 C C . GLY A 1 106 ? 20.564 -9.040 -17.846 1.00 14.75 98 GLY A C 1
ATOM 740 O O . GLY A 1 106 ? 21.215 -8.681 -18.755 1.00 16.31 98 GLY A O 1
ATOM 741 N N . ILE A 1 107 ? 19.542 -8.348 -17.432 1.00 15.98 99 ILE A N 1
ATOM 742 C CA . ILE A 1 107 ? 19.294 -6.963 -17.853 1.00 15.72 99 ILE A CA 1
ATOM 743 C C . ILE A 1 107 ? 20.291 -6.126 -17.080 1.00 15.77 99 ILE A C 1
ATOM 744 O O . ILE A 1 107 ? 20.351 -6.229 -15.836 1.00 16.17 99 ILE A O 1
ATOM 749 N N . PRO A 1 108 ? 21.065 -5.260 -17.733 1.00 16.20 100 PRO A N 1
ATOM 750 C CA . PRO A 1 108 ? 21.998 -4.451 -16.973 1.00 16.72 100 PRO A CA 1
ATOM 751 C C . PRO A 1 108 ? 21.327 -3.619 -15.882 1.00 15.50 100 PRO A C 1
ATOM 752 O O . PRO A 1 108 ? 20.255 -3.078 -16.080 1.00 13.29 100 PRO A O 1
ATOM 756 N N . LEU A 1 109 ? 21.972 -3.452 -14.756 1.00 15.25 101 LEU A N 1
ATOM 757 C CA . LEU A 1 109 ? 21.412 -2.721 -13.604 1.00 14.58 101 LEU A CA 1
ATOM 758 C C . LEU A 1 109 ? 20.957 -1.339 -14.048 1.00 13.29 101 LEU A C 1
ATOM 759 O O . LEU A 1 109 ? 19.886 -0.910 -13.603 1.00 12.05 101 LEU A O 1
ATOM 764 N N . PRO A 1 110 ? 21.714 -0.534 -14.838 1.00 13.12 102 PRO A N 1
ATOM 765 C CA . PRO A 1 110 ? 21.230 0.793 -15.150 1.00 12.05 102 PRO A CA 1
ATOM 766 C C . PRO A 1 110 ? 19.901 0.741 -15.894 1.00 10.18 102 PRO A C 1
ATOM 767 O O . PRO A 1 110 ? 19.086 1.648 -15.757 1.00 10.14 102 PRO A O 1
ATOM 771 N N . LEU A 1 111 ? 19.683 -0.268 -16.688 1.00 10.27 103 LEU A N 1
ATOM 772 C CA . LEU A 1 111 ? 18.428 -0.433 -17.445 1.00 9.92 103 LEU A CA 1
ATOM 773 C C . LEU A 1 111 ? 17.326 -0.917 -16.506 1.00 8.80 103 LEU A C 1
ATOM 774 O O . LEU A 1 111 ? 16.190 -0.433 -16.609 1.00 9.13 103 LEU A O 1
ATOM 779 N N . ILE A 1 112 ? 17.618 -1.836 -15.590 1.00 9.11 104 ILE A N 1
ATOM 780 C CA . ILE A 1 112 ? 16.596 -2.194 -14.575 1.00 9.17 104 ILE A CA 1
ATOM 781 C C . ILE A 1 112 ? 16.131 -0.927 -13.850 1.00 8.63 104 ILE A C 1
ATOM 782 O O . ILE A 1 112 ? 14.952 -0.718 -13.622 1.00 8.73 104 ILE A O 1
ATOM 787 N N . LYS A 1 113 ? 17.101 -0.133 -13.430 1.00 8.97 105 LYS A N 1
ATOM 788 C CA . LYS A 1 113 ? 16.808 1.064 -12.656 1.00 9.48 105 LYS A CA 1
ATOM 789 C C . LYS A 1 113 ? 15.988 2.044 -13.483 1.00 8.46 105 LYS A C 1
ATOM 790 O O . LYS A 1 113 ? 15.003 2.598 -12.982 1.00 8.92 105 LYS A O 1
ATOM 796 N N . SER A 1 114 ? 16.362 2.242 -14.738 1.00 8.51 106 SER A N 1
ATOM 797 C CA . SER A 1 114 ? 15.597 3.110 -15.643 1.00 8.42 106 SER A CA 1
ATOM 798 C C . SER A 1 114 ? 14.159 2.614 -15.806 1.00 8.05 106 SER A C 1
ATOM 799 O O . SER A 1 114 ? 13.205 3.389 -15.719 1.00 8.20 106 SER A O 1
ATOM 802 N N . TYR A 1 115 ? 14.015 1.324 -16.054 1.00 8.03 107 TYR A N 1
ATOM 803 C CA . TYR A 1 115 ? 12.663 0.775 -16.234 1.00 8.07 107 TYR A CA 1
ATOM 804 C C . TYR A 1 115 ? 11.840 0.934 -14.951 1.00 7.44 107 TYR A C 1
ATOM 805 O O . TYR A 1 115 ? 10.680 1.306 -15.020 1.00 7.99 107 TYR A O 1
ATOM 814 N N . LEU A 1 116 ? 12.418 0.615 -13.805 1.00 7.50 108 LEU A N 1
ATOM 815 C CA . LEU A 1 116 ? 11.646 0.743 -12.559 1.00 7.41 108 LEU A CA 1
ATOM 816 C C . LEU A 1 116 ? 11.250 2.198 -12.348 1.00 7.21 108 LEU A C 1
ATOM 817 O O . LEU A 1 116 ? 10.105 2.482 -11.953 1.00 7.87 108 LEU A O 1
ATOM 822 N N . PHE A 1 117 ? 12.169 3.128 -12.565 1.00 7.45 109 PHE A N 1
ATOM 823 C CA . PHE A 1 117 ? 11.882 4.548 -12.406 1.00 7.75 109 PHE A CA 1
ATOM 824 C C . PHE A 1 117 ? 10.735 4.988 -13.307 1.00 7.92 109 PHE A C 1
ATOM 825 O O . PHE A 1 117 ? 9.801 5.675 -12.869 1.00 8.71 109 PHE A O 1
ATOM 833 N N . GLN A 1 118 ? 10.809 4.573 -14.564 1.00 7.57 110 GLN A N 1
ATOM 834 C CA . GLN A 1 118 ? 9.749 4.928 -15.509 1.00 7.91 110 GLN A CA 1
ATOM 835 C C . GLN A 1 118 ? 8.420 4.325 -15.118 1.00 7.61 110 GLN A C 1
ATOM 836 O O . GLN A 1 118 ? 7.372 4.968 -15.254 1.00 8.19 110 GLN A O 1
ATOM 842 N N . LEU A 1 119 ? 8.418 3.061 -14.705 1.00 7.78 111 LEU A N 1
ATOM 843 C CA . LEU A 1 119 ? 7.162 2.418 -14.294 1.00 7.46 111 LEU A CA 1
ATOM 844 C C . LEU A 1 119 ? 6.566 3.128 -13.088 1.00 7.28 111 LEU A C 1
ATOM 845 O O . LEU A 1 119 ? 5.355 3.311 -13.018 1.00 7.95 111 LEU A O 1
ATOM 850 N N . LEU A 1 120 ? 7.399 3.543 -12.144 1.00 7.19 112 LEU A N 1
ATOM 851 C CA . LEU A 1 120 ? 6.914 4.302 -10.998 1.00 7.57 112 LEU A CA 1
ATOM 852 C C . LEU A 1 120 ? 6.361 5.653 -11.445 1.00 7.67 112 LEU A C 1
ATOM 853 O O . LEU A 1 120 ? 5.366 6.102 -10.870 1.00 8.06 112 LEU A O 1
ATOM 858 N N . GLN A 1 121 ? 6.953 6.291 -12.453 1.00 7.95 113 GLN A N 1
ATOM 859 C CA . GLN A 1 121 ? 6.354 7.541 -12.968 1.00 8.25 113 GLN A CA 1
ATOM 860 C C . GLN A 1 121 ? 4.980 7.273 -13.558 1.00 8.36 113 GLN A C 1
ATOM 861 O O . GLN A 1 121 ? 4.056 8.051 -13.321 1.00 9.08 113 GLN A O 1
ATOM 867 N N . GLY A 1 122 ? 4.830 6.192 -14.281 1.00 7.99 114 GLY A N 1
ATOM 868 C CA . GLY A 1 122 ? 3.527 5.865 -14.856 1.00 8.63 114 GLY A CA 1
ATOM 869 C C . GLY A 1 122 ? 2.507 5.542 -13.745 1.00 8.53 114 GLY A C 1
ATOM 870 O O . GLY A 1 122 ? 1.360 6.033 -13.845 1.00 9.27 114 GLY A O 1
ATOM 871 N N . LEU A 1 123 ? 2.902 4.779 -12.746 1.00 8.51 115 LEU A N 1
ATOM 872 C CA . LEU A 1 123 ? 1.978 4.537 -11.638 1.00 8.70 115 LEU A CA 1
ATOM 873 C C . LEU A 1 123 ? 1.637 5.819 -10.936 1.00 8.30 115 LEU A C 1
ATOM 874 O O . LEU A 1 123 ? 0.485 6.025 -10.559 1.00 9.04 115 LEU A O 1
ATOM 879 N N . ALA A 1 124 ? 2.633 6.667 -10.640 1.00 8.39 116 ALA A N 1
ATOM 880 C CA . ALA A 1 124 ? 2.341 7.880 -9.885 1.00 8.98 116 ALA A CA 1
ATOM 881 C C . ALA A 1 124 ? 1.334 8.706 -10.651 1.00 8.97 116 ALA A C 1
ATOM 882 O O . ALA A 1 124 ? 0.414 9.304 -10.048 1.00 9.61 116 ALA A O 1
ATOM 884 N N . PHE A 1 125 ? 1.505 8.791 -11.966 1.00 9.30 117 PHE A N 1
ATOM 885 C CA . PHE A 1 125 ? 0.551 9.540 -12.813 1.00 9.67 117 PHE A CA 1
ATOM 886 C C . PHE A 1 125 ? -0.839 8.942 -12.699 1.00 9.33 117 PHE A C 1
ATOM 887 O O . PHE A 1 125 ? -1.835 9.662 -12.417 1.00 10.49 117 PHE A O 1
ATOM 895 N N . CYS A 1 126 ? -0.937 7.631 -12.939 1.00 8.80 118 CYS A N 1
ATOM 896 C CA . CYS A 1 126 ? -2.242 6.912 -12.918 1.00 9.25 118 CYS A CA 1
ATOM 897 C C . CYS A 1 126 ? -2.930 7.050 -11.553 1.00 9.03 118 CYS A C 1
ATOM 898 O O . CYS A 1 126 ? -4.158 7.265 -11.533 1.00 9.06 118 CYS A O 1
ATOM 901 N N . HIS A 1 127 ? -2.165 6.927 -10.465 1.00 7.87 119 HIS A N 1
ATOM 902 C CA . HIS A 1 127 ? -2.701 6.992 -9.118 1.00 8.54 119 HIS A CA 1
ATOM 903 C C . HIS A 1 127 ? -3.166 8.405 -8.798 1.00 8.74 119 HIS A C 1
ATOM 904 O O . HIS A 1 127 ? -4.151 8.575 -8.108 1.00 10.05 119 HIS A O 1
ATOM 911 N N . SER A 1 128 ? -2.419 9.411 -9.257 1.00 9.61 120 SER A N 1
ATOM 912 C CA . SER A 1 128 ? -2.824 10.802 -8.998 1.00 10.44 120 SER A CA 1
ATOM 913 C C . SER A 1 128 ? -4.132 11.149 -9.690 1.00 11.31 120 SER A C 1
ATOM 914 O O . SER A 1 128 ? -4.801 12.092 -9.248 1.00 14.20 120 SER A O 1
ATOM 917 N N . HIS A 1 129 ? -4.474 10.437 -10.742 1.00 11.00 121 HIS A N 1
ATOM 918 C CA . HIS A 1 129 ? -5.722 10.582 -11.499 1.00 11.83 121 HIS A CA 1
ATOM 919 C C . HIS A 1 129 ? -6.758 9.597 -11.025 1.00 11.93 121 HIS A C 1
ATOM 920 O O . HIS A 1 129 ? -7.764 9.432 -11.683 1.00 13.79 121 HIS A O 1
ATOM 927 N N . ARG A 1 130 ? -6.515 8.960 -9.875 1.00 11.20 122 ARG A N 1
ATOM 928 C CA . ARG A 1 130 ? -7.495 8.019 -9.261 1.00 12.03 122 ARG A CA 1
ATOM 929 C C . ARG A 1 130 ? -7.745 6.791 -10.148 1.00 10.94 122 ARG A C 1
ATOM 930 O O . ARG A 1 130 ? -8.883 6.281 -10.134 1.00 13.08 122 ARG A O 1
ATOM 938 N N . VAL A 1 131 ? -6.726 6.337 -10.883 1.00 9.35 123 VAL A N 1
ATOM 939 C CA . VAL A 1 131 ? -6.832 5.135 -11.727 1.00 8.90 123 VAL A CA 1
ATOM 940 C C . VAL A 1 131 ? -5.817 4.124 -11.207 1.00 8.42 123 VAL A C 1
ATOM 941 O O . VAL A 1 131 ? -4.637 4.446 -11.138 1.00 9.35 123 VAL A O 1
ATOM 945 N N . LEU A 1 132 ? -6.283 2.925 -10.908 1.00 8.34 124 LEU A N 1
ATOM 946 C CA . LEU A 1 132 ? -5.431 1.809 -10.545 1.00 8.06 124 LEU A CA 1
ATOM 947 C C . LEU A 1 132 ? -5.287 0.872 -11.748 1.00 7.85 124 LEU A C 1
ATOM 948 O O . LEU A 1 132 ? -6.085 0.880 -12.685 1.00 8.83 124 LEU A O 1
ATOM 953 N N . HIS A 1 133 ? -4.274 0.015 -11.662 1.00 7.82 125 HIS A N 1
ATOM 954 C CA . HIS A 1 133 ? -4.161 -1.078 -12.619 1.00 7.93 125 HIS A CA 1
ATOM 955 C C . HIS A 1 133 ? -4.868 -2.312 -12.076 1.00 7.52 125 HIS A C 1
ATOM 956 O O . HIS A 1 133 ? -5.846 -2.788 -12.654 1.00 8.80 125 HIS A O 1
ATOM 963 N N . ARG A 1 134 ? -4.353 -2.812 -10.972 1.00 7.71 126 ARG A N 1
ATOM 964 C CA . ARG A 1 134 ? -4.795 -4.018 -10.255 1.00 8.19 126 ARG A CA 1
ATOM 965 C C . ARG A 1 134 ? -4.220 -5.307 -10.795 1.00 8.80 126 ARG A C 1
ATOM 966 O O . ARG A 1 134 ? -4.304 -6.335 -10.082 1.00 9.81 126 ARG A O 1
ATOM 974 N N . ASP A 1 135 ? -3.674 -5.329 -11.995 1.00 8.67 127 ASP A N 1
ATOM 975 C CA . ASP A 1 135 ? -3.160 -6.580 -12.579 1.00 9.14 127 ASP A CA 1
ATOM 976 C C . ASP A 1 135 ? -1.886 -6.343 -13.367 1.00 9.19 127 ASP A C 1
ATOM 977 O O . ASP A 1 135 ? -1.739 -6.880 -14.483 1.00 9.77 127 ASP A O 1
ATOM 982 N N . LEU A 1 136 ? -0.904 -5.635 -12.793 1.00 8.65 128 LEU A N 1
ATOM 983 C CA . LEU A 1 136 ? 0.354 -5.442 -13.479 1.00 8.78 128 LEU A CA 1
ATOM 984 C C . LEU A 1 136 ? 1.115 -6.749 -13.557 1.00 9.04 128 LEU A C 1
ATOM 985 O O . LEU A 1 136 ? 1.143 -7.527 -12.578 1.00 9.92 128 LEU A O 1
ATOM 990 N N . LYS A 1 137 ? 1.770 -6.973 -14.683 1.00 8.88 129 LYS A N 1
ATOM 991 C CA . LYS A 1 137 ? 2.519 -8.203 -14.908 1.00 8.85 129 LYS A CA 1
ATOM 992 C C . LYS A 1 137 ? 3.428 -7.970 -16.100 1.00 8.80 129 LYS A C 1
ATOM 993 O O . LYS A 1 137 ? 3.184 -7.051 -16.890 1.00 9.18 129 LYS A O 1
ATOM 999 N N . PRO A 1 138 ? 4.477 -8.745 -16.305 1.00 9.28 130 PRO A N 1
ATOM 1000 C CA . PRO A 1 138 ? 5.372 -8.455 -17.412 1.00 9.37 130 PRO A CA 1
ATOM 1001 C C . PRO A 1 138 ? 4.691 -8.389 -18.772 1.00 9.65 130 PRO A C 1
ATOM 1002 O O . PRO A 1 138 ? 5.181 -7.655 -19.643 1.00 10.56 130 PRO A O 1
ATOM 1006 N N . GLN A 1 139 ? 3.624 -9.143 -19.002 1.00 9.75 131 GLN A N 1
ATOM 1007 C CA . GLN A 1 139 ? 2.919 -9.095 -20.294 1.00 10.66 131 GLN A CA 1
ATOM 1008 C C . GLN A 1 139 ? 2.202 -7.796 -20.527 1.00 10.52 131 GLN A C 1
ATOM 1009 O O . GLN A 1 139 ? 1.841 -7.548 -21.691 1.00 12.42 131 GLN A O 1
ATOM 1015 N N . ASN A 1 140 ? 1.950 -6.984 -19.631 1.00 9.18 132 ASN A N 1
ATOM 1016 C CA . ASN A 1 140 ? 1.363 -5.670 -19.856 1.00 9.32 132 ASN A CA 1
ATOM 1017 C C . ASN A 1 140 ? 2.326 -4.521 -19.621 1.00 7.92 132 ASN A C 1
ATOM 1018 O O . ASN A 1 140 ? 1.902 -3.376 -19.529 1.00 9.79 132 ASN A O 1
ATOM 1023 N N . LEU A 1 141 ? 3.600 -4.796 -19.568 1.00 7.65 133 LEU A N 1
ATOM 1024 C CA . LEU A 1 141 ? 4.665 -3.790 -19.546 1.00 7.91 133 LEU A CA 1
ATOM 1025 C C . LEU A 1 141 ? 5.355 -3.872 -20.888 1.00 8.15 133 LEU A C 1
ATOM 1026 O O . LEU A 1 141 ? 5.896 -4.950 -21.231 1.00 10.11 133 LEU A O 1
ATOM 1031 N N A LEU A 1 142 ? 5.335 -2.817 -21.672 0.50 7.80 134 LEU A N 1
ATOM 1032 N N B LEU A 1 142 ? 5.303 -2.816 -21.680 0.50 7.88 134 LEU A N 1
ATOM 1033 C CA A LEU A 1 142 ? 5.765 -2.854 -23.067 0.50 8.84 134 LEU A CA 1
ATOM 1034 C CA B LEU A 1 142 ? 5.759 -2.836 -23.075 0.50 8.84 134 LEU A CA 1
ATOM 1035 C C A LEU A 1 142 ? 6.922 -1.899 -23.261 0.50 7.74 134 LEU A C 1
ATOM 1036 C C B LEU A 1 142 ? 6.928 -1.899 -23.249 0.50 7.72 134 LEU A C 1
ATOM 1037 O O A LEU A 1 142 ? 6.953 -0.835 -22.698 0.50 8.26 134 LEU A O 1
ATOM 1038 O O B LEU A 1 142 ? 6.943 -0.822 -22.697 0.50 8.27 134 LEU A O 1
ATOM 1047 N N . ILE A 1 143 ? 7.858 -2.294 -24.117 1.00 8.37 135 ILE A N 1
ATOM 1048 C CA . ILE A 1 143 ? 9.101 -1.534 -24.313 1.00 8.89 135 ILE A CA 1
ATOM 1049 C C . ILE A 1 143 ? 9.255 -1.163 -25.756 1.00 9.17 135 ILE A C 1
ATOM 1050 O O . ILE A 1 143 ? 8.732 -1.829 -26.652 1.00 10.28 135 ILE A O 1
ATOM 1055 N N . ASN A 1 144 ? 10.036 -0.103 -25.967 1.00 10.10 136 ASN A N 1
ATOM 1056 C CA . ASN A 1 144 ? 10.385 0.297 -27.345 1.00 10.70 136 ASN A CA 1
ATOM 1057 C C . ASN A 1 144 ? 11.896 0.392 -27.485 1.00 11.00 136 ASN A C 1
ATOM 1058 O O . ASN A 1 144 ? 12.667 0.242 -26.568 1.00 12.98 136 ASN A O 1
ATOM 1063 N N . THR A 1 145 ? 12.301 0.738 -28.689 1.00 11.51 137 THR A N 1
ATOM 1064 C CA . THR A 1 145 ? 13.714 0.820 -29.050 1.00 13.64 137 THR A CA 1
ATOM 1065 C C . THR A 1 145 ? 14.432 2.035 -28.441 1.00 16.26 137 THR A C 1
ATOM 1066 O O . THR A 1 145 ? 15.604 2.011 -28.417 1.00 22.64 137 THR A O 1
ATOM 1070 N N . GLU A 1 146 ? 13.677 3.035 -27.971 1.00 16.25 138 GLU A N 1
ATOM 1071 C CA . GLU A 1 146 ? 14.269 4.297 -27.444 1.00 19.32 138 GLU A CA 1
ATOM 1072 C C . GLU A 1 146 ? 14.561 4.222 -25.939 1.00 18.78 138 GLU A C 1
ATOM 1073 O O . GLU A 1 146 ? 15.003 5.250 -25.389 1.00 23.42 138 GLU A O 1
ATOM 1079 N N . GLY A 1 147 ? 14.332 3.075 -25.293 1.00 13.65 139 GLY A N 1
ATOM 1080 C CA . GLY A 1 147 ? 14.616 2.986 -23.836 1.00 12.81 139 GLY A CA 1
ATOM 1081 C C . GLY A 1 147 ? 13.398 3.240 -22.976 1.00 10.79 139 GLY A C 1
ATOM 1082 O O . GLY A 1 147 ? 13.529 3.226 -21.763 1.00 10.80 139 GLY A O 1
ATOM 1083 N N . ALA A 1 148 ? 12.218 3.459 -23.564 1.00 10.21 140 ALA A N 1
ATOM 1084 C CA . ALA A 1 148 ? 11.018 3.651 -22.744 1.00 10.07 140 ALA A CA 1
ATOM 1085 C C . ALA A 1 148 ? 10.413 2.310 -22.385 1.00 8.62 140 ALA A C 1
ATOM 1086 O O . ALA A 1 148 ? 10.518 1.313 -23.107 1.00 9.72 140 ALA A O 1
ATOM 1088 N N . ILE A 1 149 ? 9.694 2.331 -21.281 1.00 8.38 141 ILE A N 1
ATOM 1089 C CA . ILE A 1 149 ? 8.786 1.234 -20.910 1.00 7.82 141 ILE A CA 1
ATOM 1090 C C . ILE A 1 149 ? 7.470 1.897 -20.525 1.00 8.36 141 ILE A C 1
ATOM 1091 O O . ILE A 1 149 ? 7.439 2.987 -19.957 1.00 9.20 141 ILE A O 1
ATOM 1096 N N . LYS A 1 150 ? 6.393 1.213 -20.832 1.00 8.18 142 LYS A N 1
ATOM 1097 C CA . LYS A 1 150 ? 5.042 1.746 -20.669 1.00 8.65 142 LYS A CA 1
ATOM 1098 C C . LYS A 1 150 ? 4.121 0.684 -20.095 1.00 8.47 142 LYS A C 1
ATOM 1099 O O . LYS A 1 150 ? 4.210 -0.495 -20.433 1.00 9.60 142 LYS A O 1
ATOM 1105 N N . LEU A 1 151 ? 3.181 1.112 -19.262 1.00 8.79 143 LEU A N 1
ATOM 1106 C CA . LEU A 1 151 ? 2.183 0.187 -18.705 1.00 8.44 143 LEU A CA 1
ATOM 1107 C C . LEU A 1 151 ? 0.926 0.232 -19.528 1.00 8.04 143 LEU A C 1
ATOM 1108 O O . LEU A 1 151 ? 0.395 1.318 -19.799 1.00 9.43 143 LEU A O 1
ATOM 1113 N N . ALA A 1 152 ? 0.445 -0.924 -19.904 1.00 8.34 144 ALA A N 1
ATOM 1114 C CA . ALA A 1 152 ? -0.805 -1.086 -20.644 1.00 9.62 144 ALA A CA 1
ATOM 1115 C C . ALA A 1 152 ? -1.930 -1.538 -19.719 1.00 8.83 144 ALA A C 1
ATOM 1116 O O . ALA A 1 152 ? -1.673 -2.273 -18.765 1.00 9.23 144 ALA A O 1
ATOM 1118 N N . ASP A 1 153 ? -3.160 -1.158 -20.051 1.00 9.22 145 ASP A N 1
ATOM 1119 C CA . ASP A 1 153 ? -4.392 -1.701 -19.449 1.00 9.27 145 ASP A CA 1
ATOM 1120 C C . ASP A 1 153 ? -4.730 -1.104 -18.095 1.00 9.63 145 ASP A C 1
ATOM 1121 O O . ASP A 1 153 ? -5.587 -1.686 -17.437 1.00 10.27 145 ASP A O 1
ATOM 1126 N N . PHE A 1 154 ? -4.209 0.085 -17.777 1.00 9.43 146 PHE A N 1
ATOM 1127 C CA . PHE A 1 154 ? -4.551 0.758 -16.495 1.00 9.81 146 PHE A CA 1
ATOM 1128 C C . PHE A 1 154 ? -6.011 1.236 -16.545 1.00 9.74 146 PHE A C 1
ATOM 1129 O O . PHE A 1 154 ? -6.391 1.908 -17.524 1.00 10.90 146 PHE A O 1
ATOM 1137 N N . GLY A 1 155 ? -6.794 0.894 -15.515 1.00 9.32 147 GLY A N 1
ATOM 1138 C CA . GLY A 1 155 ? -8.200 1.254 -15.397 1.00 10.08 147 GLY A CA 1
ATOM 1139 C C . GLY A 1 155 ? -9.169 0.206 -15.901 1.00 10.22 147 GLY A C 1
ATOM 1140 O O . GLY A 1 155 ? -10.362 0.372 -15.690 1.00 11.29 147 GLY A O 1
ATOM 1141 N N . LEU A 1 156 ? -8.711 -0.779 -16.656 1.00 9.67 148 LEU A N 1
ATOM 1142 C CA . LEU A 1 156 ? -9.660 -1.746 -17.229 1.00 9.59 148 LEU A CA 1
ATOM 1143 C C . LEU A 1 156 ? -10.244 -2.652 -16.187 1.00 9.76 148 LEU A C 1
ATOM 1144 O O . LEU A 1 156 ? -11.410 -3.029 -16.278 1.00 11.26 148 LEU A O 1
ATOM 1149 N N . ALA A 1 157 ? -9.444 -3.069 -15.210 1.00 10.08 149 ALA A N 1
ATOM 1150 C CA . ALA A 1 157 ? -9.938 -4.035 -14.216 1.00 10.39 149 ALA A CA 1
ATOM 1151 C C . ALA A 1 157 ? -11.122 -3.456 -13.445 1.00 9.97 149 ALA A C 1
ATOM 1152 O O . ALA A 1 157 ? -12.115 -4.178 -13.273 1.00 11.56 149 ALA A O 1
ATOM 1154 N N . ARG A 1 158 ? -11.064 -2.198 -13.024 1.00 10.31 150 ARG A N 1
ATOM 1155 C CA . ARG A 1 158 ? -12.225 -1.638 -12.298 1.00 10.27 150 ARG A CA 1
ATOM 1156 C C . ARG A 1 158 ? -13.425 -1.630 -13.221 1.00 10.86 150 ARG A C 1
ATOM 1157 O O . ARG A 1 158 ? -14.561 -1.929 -12.764 1.00 12.50 150 ARG A O 1
ATOM 1165 N N . ALA A 1 159 ? -13.255 -1.232 -14.470 1.00 10.85 151 ALA A N 1
ATOM 1166 C CA . ALA A 1 159 ? -14.407 -1.127 -15.361 1.00 12.94 151 ALA A CA 1
ATOM 1167 C C . ALA A 1 159 ? -15.040 -2.490 -15.654 1.00 13.91 151 ALA A C 1
ATOM 1168 O O . ALA A 1 159 ? -16.249 -2.636 -15.814 1.00 15.83 151 ALA A O 1
ATOM 1170 N N . PHE A 1 160 ? -14.211 -3.508 -15.830 1.00 13.29 152 PHE A N 1
ATOM 1171 C CA . PHE A 1 160 ? -14.679 -4.884 -16.133 1.00 17.37 152 PHE A CA 1
ATOM 1172 C C . PHE A 1 160 ? -14.880 -5.797 -14.893 1.00 19.63 152 PHE A C 1
ATOM 1173 O O . PHE A 1 160 ? -15.391 -6.922 -15.115 1.00 24.03 152 PHE A O 1
ATOM 1181 N N . GLY A 1 161 ? -14.503 -5.416 -13.666 1.00 18.28 153 GLY A N 1
ATOM 1182 C CA . GLY A 1 161 ? -14.635 -6.283 -12.456 1.00 19.96 153 GLY A CA 1
ATOM 1183 C C . GLY A 1 161 ? -13.444 -7.218 -12.288 1.00 20.05 153 GLY A C 1
ATOM 1184 O O . GLY A 1 161 ? -13.477 -8.215 -11.502 1.00 23.72 153 GLY A O 1
ATOM 1185 N N . VAL A 1 172 ? -4.672 -17.925 -15.519 1.00 19.36 164 VAL A N 1
ATOM 1186 C CA . VAL A 1 172 ? -4.492 -16.586 -14.892 1.00 19.08 164 VAL A CA 1
ATOM 1187 C C . VAL A 1 172 ? -3.179 -16.536 -14.125 1.00 16.48 164 VAL A C 1
ATOM 1188 O O . VAL A 1 172 ? -2.954 -17.379 -13.249 1.00 21.17 164 VAL A O 1
ATOM 1192 N N . THR A 1 173 ? -2.332 -15.543 -14.416 1.00 16.02 165 THR A N 1
ATOM 1193 C CA A THR A 1 173 ? -1.065 -15.355 -13.620 0.50 14.02 165 THR A CA 1
ATOM 1194 C CA B THR A 1 173 ? -1.066 -15.353 -13.620 0.50 13.24 165 THR A CA 1
ATOM 1195 C C . THR A 1 173 ? -1.104 -14.615 -12.230 1.00 12.61 165 THR A C 1
ATOM 1196 O O . THR A 1 173 ? -1.179 -13.327 -11.965 1.00 13.13 165 THR A O 1
ATOM 1203 N N . LEU A 1 174 ? -1.064 -15.472 -11.202 1.00 11.18 166 LEU A N 1
ATOM 1204 C CA . LEU A 1 174 ? -1.252 -14.982 -9.809 1.00 10.25 166 LEU A CA 1
ATOM 1205 C C . LEU A 1 174 ? 0.033 -14.405 -9.231 1.00 8.77 166 LEU A C 1
ATOM 1206 O O . LEU A 1 174 ? 0.015 -13.938 -8.081 1.00 8.69 166 LEU A O 1
ATOM 1211 N N . TRP A 1 175 ? 1.139 -14.480 -9.970 1.00 8.92 167 TRP A N 1
ATOM 1212 C CA . TRP A 1 175 ? 2.469 -14.304 -9.393 1.00 8.32 167 TRP A CA 1
ATOM 1213 C C . TRP A 1 175 ? 2.681 -12.887 -8.844 1.00 7.40 167 TRP A C 1
ATOM 1214 O O . TRP A 1 175 ? 3.552 -12.700 -8.010 1.00 7.89 167 TRP A O 1
ATOM 1225 N N . TYR A 1 176 ? 1.907 -11.924 -9.334 1.00 7.47 168 TYR A N 1
ATOM 1226 C CA . TYR A 1 176 ? 2.096 -10.525 -9.014 1.00 7.03 168 TYR A CA 1
ATOM 1227 C C . TYR A 1 176 ? 0.984 -9.995 -8.121 1.00 7.10 168 TYR A C 1
ATOM 1228 O O . TYR A 1 176 ? 0.928 -8.794 -7.864 1.00 7.52 168 TYR A O 1
ATOM 1237 N N . ARG A 1 177 ? 0.110 -10.871 -7.621 1.00 6.94 169 ARG A N 1
ATOM 1238 C CA . ARG A 1 177 ? -1.024 -10.455 -6.843 1.00 7.83 169 ARG A CA 1
ATOM 1239 C C . ARG A 1 177 ? -0.642 -10.122 -5.415 1.00 7.32 169 ARG A C 1
ATOM 1240 O O . ARG A 1 177 ? 0.035 -10.897 -4.736 1.00 8.29 169 ARG A O 1
ATOM 1248 N N . ALA A 1 178 ? -1.103 -8.967 -4.955 1.00 7.37 170 ALA A N 1
ATOM 1249 C CA . ALA A 1 178 ? -0.846 -8.503 -3.576 1.00 7.26 170 ALA A CA 1
ATOM 1250 C C . ALA A 1 178 ? -1.536 -9.424 -2.574 1.00 7.27 170 ALA A C 1
ATOM 1251 O O . ALA A 1 178 ? -2.614 -9.996 -2.838 1.00 7.74 170 ALA A O 1
ATOM 1253 N N . PRO A 1 179 ? -0.973 -9.556 -1.385 1.00 6.78 171 PRO A N 1
ATOM 1254 C CA . PRO A 1 179 ? -1.511 -10.498 -0.410 1.00 7.69 171 PRO A CA 1
ATOM 1255 C C . PRO A 1 179 ? -2.924 -10.151 0.041 1.00 7.53 171 PRO A C 1
ATOM 1256 O O . PRO A 1 179 ? -3.688 -11.076 0.320 1.00 8.54 171 PRO A O 1
ATOM 1260 N N . GLU A 1 180 ? -3.269 -8.884 0.097 1.00 7.38 172 GLU A N 1
ATOM 1261 C CA . GLU A 1 180 ? -4.632 -8.531 0.526 1.00 8.35 172 GLU A CA 1
ATOM 1262 C C . GLU A 1 180 ? -5.633 -9.080 -0.502 1.00 8.87 172 GLU A C 1
ATOM 1263 O O . GLU A 1 180 ? -6.755 -9.435 -0.095 1.00 10.71 172 GLU A O 1
ATOM 1269 N N . ILE A 1 181 ? -5.277 -9.098 -1.789 1.00 8.65 173 ILE A N 1
ATOM 1270 C CA . ILE A 1 181 ? -6.211 -9.643 -2.810 1.00 9.87 173 ILE A CA 1
ATOM 1271 C C . ILE A 1 181 ? -6.335 -11.157 -2.591 1.00 9.48 173 ILE A C 1
ATOM 1272 O O . ILE A 1 181 ? -7.442 -11.698 -2.629 1.00 10.67 173 ILE A O 1
ATOM 1277 N N . LEU A 1 182 ? -5.206 -11.817 -2.375 1.00 9.30 174 LEU A N 1
ATOM 1278 C CA . LEU A 1 182 ? -5.191 -13.271 -2.169 1.00 9.81 174 LEU A CA 1
ATOM 1279 C C . LEU A 1 182 ? -5.936 -13.655 -0.882 1.00 9.91 174 LEU A C 1
ATOM 1280 O O . LEU A 1 182 ? -6.495 -14.744 -0.797 1.00 11.85 174 LEU A O 1
ATOM 1285 N N . LEU A 1 183 ? -5.953 -12.767 0.094 1.00 9.56 175 LEU A N 1
ATOM 1286 C CA . LEU A 1 183 ? -6.675 -12.981 1.363 1.00 10.21 175 LEU A CA 1
ATOM 1287 C C . LEU A 1 183 ? -8.148 -12.572 1.246 1.00 11.74 175 LEU A C 1
ATOM 1288 O O . LEU A 1 183 ? -8.846 -12.593 2.262 1.00 12.33 175 LEU A O 1
ATOM 1293 N N . GLY A 1 184 ? -8.617 -12.227 0.066 1.00 12.30 176 GLY A N 1
ATOM 1294 C CA . GLY A 1 184 ? -10.050 -12.061 -0.208 1.00 13.89 176 GLY A CA 1
ATOM 1295 C C . GLY A 1 184 ? -10.561 -10.685 0.059 1.00 12.61 176 GLY A C 1
ATOM 1296 O O . GLY A 1 184 ? -11.771 -10.493 0.023 1.00 15.31 176 GLY A O 1
ATOM 1297 N N A CYS A 1 185 ? -9.698 -9.714 0.311 0.50 12.43 177 CYS A N 1
ATOM 1298 N N B CYS A 1 185 ? -9.696 -9.699 0.288 0.50 12.41 177 CYS A N 1
ATOM 1299 C CA A CYS A 1 185 ? -10.126 -8.326 0.439 0.50 13.24 177 CYS A CA 1
ATOM 1300 C CA B CYS A 1 185 ? -10.188 -8.327 0.384 0.50 13.39 177 CYS A CA 1
ATOM 1301 C C A CYS A 1 185 ? -10.688 -7.892 -0.934 0.50 14.34 177 CYS A C 1
ATOM 1302 C C B CYS A 1 185 ? -10.728 -7.935 -0.981 0.50 14.13 177 CYS A C 1
ATOM 1303 O O A CYS A 1 185 ? -9.998 -7.970 -1.938 0.50 16.60 177 CYS A O 1
ATOM 1304 O O B CYS A 1 185 ? -10.018 -7.979 -1.969 0.50 16.55 177 CYS A O 1
ATOM 1309 N N . LYS A 1 186 ? -11.898 -7.378 -0.964 1.00 16.87 178 LYS A N 1
ATOM 1310 C CA . LYS A 1 186 ? -12.514 -6.891 -2.216 1.00 17.94 178 LYS A CA 1
ATOM 1311 C C . LYS A 1 186 ? -12.363 -5.360 -2.307 1.00 15.79 178 LYS A C 1
ATOM 1312 O O . LYS A 1 186 ? -13.164 -4.759 -3.016 1.00 20.34 178 LYS A O 1
ATOM 1318 N N . TYR A 1 187 ? -11.517 -4.729 -1.511 1.00 15.60 179 TYR A N 1
ATOM 1319 C CA . TYR A 1 187 ? -11.298 -3.279 -1.589 1.00 14.39 179 TYR A CA 1
ATOM 1320 C C . TYR A 1 187 ? -9.861 -3.082 -2.086 1.00 14.50 179 TYR A C 1
ATOM 1321 O O . TYR A 1 187 ? -8.889 -3.368 -1.350 1.00 22.33 179 TYR A O 1
ATOM 1330 N N . TYR A 1 188 ? -9.717 -2.584 -3.318 1.00 9.04 180 TYR A N 1
ATOM 1331 C CA . TYR A 1 188 ? -8.370 -2.383 -3.918 1.00 8.79 180 TYR A CA 1
ATOM 1332 C C . TYR A 1 188 ? -7.869 -0.955 -3.670 1.00 8.50 180 TYR A C 1
ATOM 1333 O O . TYR A 1 188 ? -8.687 -0.013 -3.678 1.00 10.44 180 TYR A O 1
ATOM 1342 N N . SER A 1 189 ? -6.555 -0.814 -3.456 1.00 8.54 181 SER A N 1
ATOM 1343 C CA . SER A 1 189 ? -5.923 0.473 -3.238 1.00 8.20 181 SER A CA 1
ATOM 1344 C C . SER A 1 189 ? -4.716 0.558 -4.135 1.00 7.33 181 SER A C 1
ATOM 1345 O O . SER A 1 189 ? -4.254 -0.443 -4.707 1.00 7.56 181 SER A O 1
ATOM 1348 N N . THR A 1 190 ? -4.130 1.749 -4.195 1.00 7.47 182 THR A N 1
ATOM 1349 C CA . THR A 1 190 ? -2.898 1.990 -4.951 1.00 7.98 182 THR A CA 1
ATOM 1350 C C . THR A 1 190 ? -1.788 0.996 -4.597 1.00 7.07 182 THR A C 1
ATOM 1351 O O . THR A 1 190 ? -0.938 0.655 -5.436 1.00 7.51 182 THR A O 1
ATOM 1355 N N . ALA A 1 191 ? -1.775 0.541 -3.364 1.00 6.83 183 ALA A N 1
ATOM 1356 C CA . ALA A 1 191 ? -0.728 -0.366 -2.885 1.00 7.46 183 ALA A CA 1
ATOM 1357 C C . ALA A 1 191 ? -0.704 -1.671 -3.658 1.00 6.54 183 ALA A C 1
ATOM 1358 O O . ALA A 1 191 ? 0.351 -2.329 -3.681 1.00 7.06 183 ALA A O 1
ATOM 1360 N N . VAL A 1 192 ? -1.810 -2.103 -4.269 1.00 6.54 184 VAL A N 1
ATOM 1361 C CA . VAL A 1 192 ? -1.756 -3.384 -5.003 1.00 6.62 184 VAL A CA 1
ATOM 1362 C C . VAL A 1 192 ? -0.794 -3.266 -6.172 1.00 6.51 184 VAL A C 1
ATOM 1363 O O . VAL A 1 192 ? -0.158 -4.255 -6.559 1.00 7.23 184 VAL A O 1
ATOM 1367 N N . ASP A 1 193 ? -0.705 -2.088 -6.778 1.00 6.32 185 ASP A N 1
ATOM 1368 C CA . ASP A 1 193 ? 0.160 -1.885 -7.947 1.00 6.41 185 ASP A CA 1
ATOM 1369 C C . ASP A 1 193 ? 1.624 -1.800 -7.538 1.00 6.40 185 ASP A C 1
ATOM 1370 O O . ASP A 1 193 ? 2.505 -2.263 -8.268 1.00 6.54 185 ASP A O 1
ATOM 1375 N N . ILE A 1 194 ? 1.906 -1.178 -6.389 1.00 6.39 186 ILE A N 1
ATOM 1376 C CA . ILE A 1 194 ? 3.251 -1.145 -5.850 1.00 5.95 186 ILE A CA 1
ATOM 1377 C C . ILE A 1 194 ? 3.757 -2.548 -5.542 1.00 6.17 186 ILE A C 1
ATOM 1378 O O . ILE A 1 194 ? 4.905 -2.879 -5.869 1.00 6.50 186 ILE A O 1
ATOM 1383 N N . TRP A 1 195 ? 2.913 -3.402 -4.955 1.00 6.07 187 TRP A N 1
ATOM 1384 C CA . TRP A 1 195 ? 3.286 -4.800 -4.709 1.00 6.22 187 TRP A CA 1
ATOM 1385 C C . TRP A 1 195 ? 3.684 -5.478 -6.026 1.00 6.28 187 TRP A C 1
ATOM 1386 O O . TRP A 1 195 ? 4.746 -6.084 -6.141 1.00 6.48 187 TRP A O 1
ATOM 1397 N N . SER A 1 196 ? 2.813 -5.377 -7.027 1.00 6.15 188 SER A N 1
ATOM 1398 C CA . SER A 1 196 ? 3.085 -6.063 -8.293 1.00 6.52 188 SER A CA 1
ATOM 1399 C C . SER A 1 196 ? 4.404 -5.562 -8.891 1.00 6.19 188 SER A C 1
ATOM 1400 O O . SER A 1 196 ? 5.226 -6.346 -9.378 1.00 6.71 188 SER A O 1
ATOM 1403 N N . LEU A 1 197 ? 4.615 -4.254 -8.866 1.00 6.30 189 LEU A N 1
ATOM 1404 C CA . LEU A 1 197 ? 5.865 -3.702 -9.412 1.00 6.45 189 LEU A CA 1
ATOM 1405 C C . LEU A 1 197 ? 7.068 -4.166 -8.603 1.00 6.45 189 LEU A C 1
ATOM 1406 O O . LEU A 1 197 ? 8.116 -4.402 -9.195 1.00 7.00 189 LEU A O 1
ATOM 1411 N N . GLY A 1 198 ? 6.925 -4.299 -7.297 1.00 6.30 190 GLY A N 1
ATOM 1412 C CA . GLY A 1 198 ? 8.023 -4.831 -6.500 1.00 6.51 190 GLY A CA 1
ATOM 1413 C C . GLY A 1 198 ? 8.395 -6.260 -6.946 1.00 6.25 190 GLY A C 1
ATOM 1414 O O . GLY A 1 198 ? 9.574 -6.596 -7.092 1.00 6.98 190 GLY A O 1
ATOM 1415 N N . CYS A 1 199 ? 7.376 -7.088 -7.189 1.00 6.34 191 CYS A N 1
ATOM 1416 C CA . CYS A 1 199 ? 7.631 -8.419 -7.674 1.00 6.71 191 CYS A CA 1
ATOM 1417 C C . CYS A 1 199 ? 8.340 -8.400 -9.012 1.00 6.41 191 CYS A C 1
ATOM 1418 O O . CYS A 1 199 ? 9.225 -9.250 -9.269 1.00 7.21 191 CYS A O 1
ATOM 1421 N N . ILE A 1 200 ? 7.954 -7.488 -9.888 1.00 6.79 192 ILE A N 1
ATOM 1422 C CA . ILE A 1 200 ? 8.576 -7.379 -11.209 1.00 7.07 192 ILE A CA 1
ATOM 1423 C C . ILE A 1 200 ? 10.025 -6.903 -11.081 1.00 7.11 192 ILE A C 1
ATOM 1424 O O . ILE A 1 200 ? 10.916 -7.386 -11.785 1.00 7.43 192 ILE A O 1
ATOM 1429 N N . PHE A 1 201 ? 10.279 -5.923 -10.216 1.00 6.98 193 PHE A N 1
ATOM 1430 C CA . PHE A 1 201 ? 11.647 -5.476 -9.907 1.00 7.37 193 PHE A CA 1
ATOM 1431 C C . PHE A 1 201 ? 12.522 -6.654 -9.531 1.00 6.81 193 PHE A C 1
ATOM 1432 O O . PHE A 1 201 ? 13.607 -6.843 -10.068 1.00 7.49 193 PHE A O 1
ATOM 1440 N N . ALA A 1 202 ? 12.039 -7.437 -8.564 1.00 6.94 194 ALA A N 1
ATOM 1441 C CA . ALA A 1 202 ? 12.827 -8.587 -8.099 1.00 7.32 194 ALA A CA 1
ATOM 1442 C C . ALA A 1 202 ? 13.117 -9.564 -9.243 1.00 7.37 194 ALA A C 1
ATOM 1443 O O . ALA A 1 202 ? 14.215 -10.129 -9.304 1.00 8.59 194 ALA A O 1
ATOM 1445 N N . GLU A 1 203 ? 12.150 -9.760 -10.119 1.00 7.25 195 GLU A N 1
ATOM 1446 C CA . GLU A 1 203 ? 12.320 -10.691 -11.247 1.00 7.71 195 GLU A CA 1
ATOM 1447 C C . GLU A 1 203 ? 13.325 -10.147 -12.247 1.00 7.54 195 GLU A C 1
ATOM 1448 O O . GLU A 1 203 ? 14.128 -10.903 -12.792 1.00 8.59 195 GLU A O 1
ATOM 1454 N N . MET A 1 204 ? 13.326 -8.840 -12.509 1.00 7.83 196 MET A N 1
ATOM 1455 C CA . MET A 1 204 ? 14.347 -8.286 -13.399 1.00 8.14 196 MET A CA 1
ATOM 1456 C C . MET A 1 204 ? 15.742 -8.542 -12.823 1.00 8.21 196 MET A C 1
ATOM 1457 O O . MET A 1 204 ? 16.694 -8.860 -13.572 1.00 9.79 196 MET A O 1
ATOM 1462 N N . VAL A 1 205 ? 15.893 -8.366 -11.517 1.00 7.53 197 VAL A N 1
ATOM 1463 C CA . VAL A 1 205 ? 17.211 -8.483 -10.878 1.00 8.19 197 VAL A CA 1
ATOM 1464 C C . VAL A 1 205 ? 17.682 -9.931 -10.875 1.00 8.39 197 VAL A C 1
ATOM 1465 O O . VAL A 1 205 ? 18.835 -10.197 -11.179 1.00 10.01 197 VAL A O 1
ATOM 1469 N N . THR A 1 206 ? 16.827 -10.844 -10.436 1.00 8.35 198 THR A N 1
ATOM 1470 C CA . THR A 1 206 ? 17.268 -12.240 -10.196 1.00 9.08 198 THR A CA 1
ATOM 1471 C C . THR A 1 206 ? 17.117 -13.125 -11.407 1.00 8.87 198 THR A C 1
ATOM 1472 O O . THR A 1 206 ? 17.670 -14.261 -11.376 1.00 10.37 198 THR A O 1
ATOM 1476 N N . ARG A 1 207 ? 16.359 -12.719 -12.385 1.00 9.15 199 ARG A N 1
ATOM 1477 C CA . ARG A 1 207 ? 16.067 -13.504 -13.607 1.00 10.02 199 ARG A CA 1
ATOM 1478 C C . ARG A 1 207 ? 15.168 -14.693 -13.320 1.00 11.15 199 ARG A C 1
ATOM 1479 O O . ARG A 1 207 ? 15.082 -15.564 -14.156 1.00 14.13 199 ARG A O 1
ATOM 1487 N N . ARG A 1 208 ? 14.435 -14.644 -12.207 1.00 11.37 200 ARG A N 1
ATOM 1488 C CA . ARG A 1 208 ? 13.431 -15.655 -11.840 1.00 12.11 200 ARG A CA 1
ATOM 1489 C C . ARG A 1 208 ? 12.274 -14.936 -11.203 1.00 10.44 200 ARG A C 1
ATOM 1490 O O . ARG A 1 208 ? 12.464 -13.962 -10.479 1.00 10.22 200 ARG A O 1
ATOM 1498 N N . ALA A 1 209 ? 11.059 -15.396 -11.446 1.00 10.09 201 ALA A N 1
ATOM 1499 C CA . ALA A 1 209 ? 9.920 -14.843 -10.720 1.00 10.16 201 ALA A CA 1
ATOM 1500 C C . ALA A 1 209 ? 10.128 -14.948 -9.216 1.00 9.97 201 ALA A C 1
ATOM 1501 O O . ALA A 1 209 ? 10.661 -15.965 -8.725 1.00 11.69 201 ALA A O 1
ATOM 1503 N N . LEU A 1 210 ? 9.643 -13.962 -8.491 1.00 8.84 202 LEU A N 1
ATOM 1504 C CA . LEU A 1 210 ? 9.804 -13.948 -7.034 1.00 9.42 202 LEU A CA 1
ATOM 1505 C C . LEU A 1 210 ? 8.911 -14.965 -6.353 1.00 9.36 202 LEU A C 1
ATOM 1506 O O . LEU A 1 210 ? 9.354 -15.733 -5.513 1.00 10.41 202 LEU A O 1
ATOM 1511 N N . PHE A 1 211 ? 7.639 -14.960 -6.740 1.00 8.75 203 PHE A N 1
ATOM 1512 C CA . PHE A 1 211 ? 6.579 -15.791 -6.123 1.00 9.44 203 PHE A CA 1
ATOM 1513 C C . PHE A 1 211 ? 5.766 -16.479 -7.193 1.00 9.86 203 PHE A C 1
ATOM 1514 O O . PHE A 1 211 ? 4.664 -16.090 -7.505 1.00 9.94 203 PHE A O 1
ATOM 1522 N N . PRO A 1 212 ? 6.303 -17.563 -7.837 1.00 10.78 204 PRO A N 1
ATOM 1523 C CA . PRO A 1 212 ? 5.605 -18.174 -8.961 1.00 11.31 204 PRO A CA 1
ATOM 1524 C C . PRO A 1 212 ? 4.588 -19.218 -8.497 1.00 11.70 204 PRO A C 1
ATOM 1525 O O . PRO A 1 212 ? 4.779 -20.424 -8.620 1.00 13.29 204 PRO A O 1
ATOM 1529 N N . GLY A 1 213 ? 3.501 -18.772 -7.870 1.00 10.83 205 GLY A N 1
ATOM 1530 C CA . GLY A 1 213 ? 2.487 -19.660 -7.359 1.00 11.22 205 GLY A CA 1
ATOM 1531 C C . GLY A 1 213 ? 1.638 -20.241 -8.462 1.00 13.29 205 GLY A C 1
ATOM 1532 O O . GLY A 1 213 ? 1.336 -19.624 -9.530 1.00 14.88 205 GLY A O 1
ATOM 1533 N N . ASP A 1 214 ? 1.160 -21.445 -8.168 1.00 16.73 206 ASP A N 1
ATOM 1534 C CA . ASP A 1 214 ? 0.347 -22.190 -9.149 1.00 20.29 206 ASP A CA 1
ATOM 1535 C C . ASP A 1 214 ? -1.136 -22.145 -8.825 1.00 18.29 206 ASP A C 1
ATOM 1536 O O . ASP A 1 214 ? -1.935 -22.708 -9.570 1.00 23.56 206 ASP A O 1
ATOM 1541 N N . SER A 1 215 ? -1.494 -21.592 -7.684 1.00 15.60 207 SER A N 1
ATOM 1542 C CA . SER A 1 215 ? -2.862 -21.495 -7.169 1.00 16.59 207 SER A CA 1
ATOM 1543 C C . SER A 1 215 ? -2.901 -20.347 -6.183 1.00 15.61 207 SER A C 1
ATOM 1544 O O . SER A 1 215 ? -1.823 -19.955 -5.752 1.00 14.00 207 SER A O 1
ATOM 1547 N N . GLU A 1 216 ? -4.068 -19.926 -5.685 1.00 15.69 208 GLU A N 1
ATOM 1548 C CA . GLU A 1 216 ? -4.084 -18.800 -4.728 1.00 16.34 208 GLU A CA 1
ATOM 1549 C C . GLU A 1 216 ? -3.340 -19.233 -3.474 1.00 14.14 208 GLU A C 1
ATOM 1550 O O . GLU A 1 216 ? -2.665 -18.441 -2.904 1.00 14.14 208 GLU A O 1
ATOM 1556 N N . ILE A 1 217 ? -3.565 -20.474 -2.996 1.00 13.82 209 ILE A N 1
ATOM 1557 C CA . ILE A 1 217 ? -2.959 -20.833 -1.684 1.00 13.28 209 ILE A CA 1
ATOM 1558 C C . ILE A 1 217 ? -1.469 -21.025 -1.877 1.00 12.13 209 ILE A C 1
ATOM 1559 O O . ILE A 1 217 ? -0.697 -20.680 -0.992 1.00 12.25 209 ILE A O 1
ATOM 1564 N N . ASP A 1 218 ? -1.027 -21.605 -3.001 1.00 12.06 210 ASP A N 1
ATOM 1565 C CA . ASP A 1 218 ? 0.422 -21.751 -3.231 1.00 11.74 210 ASP A CA 1
ATOM 1566 C C . ASP A 1 218 ? 1.050 -20.363 -3.345 1.00 10.12 210 ASP A C 1
ATOM 1567 O O . ASP A 1 218 ? 2.155 -20.166 -2.871 1.00 10.92 210 ASP A O 1
ATOM 1572 N N . GLN A 1 219 ? 0.361 -19.450 -4.025 1.00 10.42 211 GLN A N 1
ATOM 1573 C CA . GLN A 1 219 ? 0.829 -18.072 -4.140 1.00 9.72 211 GLN A CA 1
ATOM 1574 C C . GLN A 1 219 ? 1.005 -17.461 -2.765 1.00 10.10 211 GLN A C 1
ATOM 1575 O O . GLN A 1 219 ? 2.060 -16.916 -2.439 1.00 9.81 211 GLN A O 1
ATOM 1581 N N . LEU A 1 220 ? -0.017 -17.584 -1.915 1.00 10.19 212 LEU A N 1
ATOM 1582 C CA . LEU A 1 220 ? 0.029 -17.007 -0.563 1.00 10.80 212 LEU A CA 1
ATOM 1583 C C . LEU A 1 220 ? 1.168 -17.578 0.288 1.00 10.93 212 LEU A C 1
ATOM 1584 O O . LEU A 1 220 ? 1.909 -16.944 0.877 1.00 10.95 212 LEU A O 1
ATOM 1589 N N . PHE A 1 221 ? 1.293 -18.937 0.188 1.00 10.50 213 PHE A N 1
ATOM 1590 C CA . PHE A 1 221 ? 2.294 -19.611 1.001 1.00 11.48 213 PHE A CA 1
ATOM 1591 C C . PHE A 1 221 ? 3.709 -19.376 0.470 1.00 11.17 213 PHE A C 1
ATOM 1592 O O . PHE A 1 221 ? 4.667 -19.312 1.274 1.00 11.72 213 PHE A O 1
ATOM 1600 N N . ARG A 1 222 ? 3.880 -19.184 -0.827 1.00 10.63 214 ARG A N 1
ATOM 1601 C CA . ARG A 1 222 ? 5.206 -18.737 -1.327 1.00 11.06 214 ARG A CA 1
ATOM 1602 C C . ARG A 1 222 ? 5.541 -17.380 -0.740 1.00 9.89 214 ARG A C 1
ATOM 1603 O O . ARG A 1 222 ? 6.718 -17.158 -0.320 1.00 10.60 214 ARG A O 1
ATOM 1611 N N . ILE A 1 223 ? 4.604 -16.441 -0.698 1.00 8.92 215 ILE A N 1
ATOM 1612 C CA . ILE A 1 223 ? 4.870 -15.147 -0.078 1.00 8.73 215 ILE A CA 1
ATOM 1613 C C . ILE A 1 223 ? 5.239 -15.368 1.394 1.00 8.89 215 ILE A C 1
ATOM 1614 O O . ILE A 1 223 ? 6.217 -14.810 1.874 1.00 9.47 215 ILE A O 1
ATOM 1619 N N . PHE A 1 224 ? 4.433 -16.146 2.111 1.00 9.25 216 PHE A N 1
ATOM 1620 C CA . PHE A 1 224 ? 4.658 -16.337 3.547 1.00 9.49 216 PHE A CA 1
ATOM 1621 C C . PHE A 1 224 ? 6.021 -16.954 3.849 1.00 10.33 216 PHE A C 1
ATOM 1622 O O . PHE A 1 224 ? 6.665 -16.653 4.816 1.00 10.93 216 PHE A O 1
ATOM 1630 N N . ARG A 1 225 ? 6.430 -17.918 3.013 1.00 11.10 217 ARG A N 1
ATOM 1631 C CA . ARG A 1 225 ? 7.701 -18.622 3.243 1.00 12.73 217 ARG A CA 1
ATOM 1632 C C . ARG A 1 225 ? 8.874 -17.672 3.048 1.00 13.04 217 ARG A C 1
ATOM 1633 O O . ARG A 1 225 ? 9.925 -17.884 3.643 1.00 16.35 217 ARG A O 1
ATOM 1641 N N . THR A 1 226 ? 8.722 -16.632 2.228 1.00 11.93 218 THR A N 1
ATOM 1642 C CA . THR A 1 226 ? 9.817 -15.657 2.016 1.00 12.33 218 THR A CA 1
ATOM 1643 C C . THR A 1 226 ? 9.745 -14.539 3.049 1.00 11.65 218 THR A C 1
ATOM 1644 O O . THR A 1 226 ? 10.733 -14.177 3.649 1.00 14.36 218 THR A O 1
ATOM 1648 N N . LEU A 1 227 ? 8.576 -13.932 3.215 1.00 10.82 219 LEU A N 1
ATOM 1649 C CA . LEU A 1 227 ? 8.383 -12.712 4.002 1.00 11.40 219 LEU A CA 1
ATOM 1650 C C . LEU A 1 227 ? 7.929 -13.003 5.415 1.00 10.92 219 LEU A C 1
ATOM 1651 O O . LEU A 1 227 ? 7.857 -12.065 6.201 1.00 12.08 219 LEU A O 1
ATOM 1656 N N . GLY A 1 228 ? 7.685 -14.278 5.743 1.00 10.67 220 GLY A N 1
ATOM 1657 C CA . GLY A 1 228 ? 7.114 -14.679 7.053 1.00 10.82 220 GLY A CA 1
ATOM 1658 C C . GLY A 1 228 ? 5.623 -14.640 6.997 1.00 9.99 220 GLY A C 1
ATOM 1659 O O . GLY A 1 228 ? 5.031 -13.847 6.278 1.00 10.26 220 GLY A O 1
ATOM 1660 N N . THR A 1 229 ? 4.969 -15.492 7.774 1.00 9.82 221 THR A N 1
ATOM 1661 C CA . THR A 1 229 ? 3.500 -15.432 7.836 1.00 9.05 221 THR A CA 1
ATOM 1662 C C . THR A 1 229 ? 3.106 -14.145 8.508 1.00 9.14 221 THR A C 1
ATOM 1663 O O . THR A 1 229 ? 3.622 -13.812 9.568 1.00 10.92 221 THR A O 1
ATOM 1667 N N . PRO A 1 230 ? 2.228 -13.342 7.901 1.00 9.37 222 PRO A N 1
ATOM 1668 C CA . PRO A 1 230 ? 1.837 -12.070 8.512 1.00 9.66 222 PRO A CA 1
ATOM 1669 C C . PRO A 1 230 ? 1.030 -12.308 9.787 1.00 10.08 222 PRO A C 1
ATOM 1670 O O . PRO A 1 230 ? 0.378 -13.326 9.946 1.00 11.76 222 PRO A O 1
ATOM 1674 N N . ASP A 1 231 ? 1.071 -11.321 10.655 1.00 10.12 223 ASP A N 1
ATOM 1675 C CA . ASP A 1 231 ? 0.365 -11.328 11.913 1.00 10.55 223 ASP A CA 1
ATOM 1676 C C . ASP A 1 231 ? -0.147 -9.924 12.203 1.00 9.61 223 ASP A C 1
ATOM 1677 O O . ASP A 1 231 ? 0.096 -8.985 11.438 1.00 10.11 223 ASP A O 1
ATOM 1682 N N . GLU A 1 232 ? -0.865 -9.788 13.324 1.00 10.27 224 GLU A N 1
ATOM 1683 C CA . GLU A 1 232 ? -1.466 -8.495 13.710 1.00 10.87 224 GLU A CA 1
ATOM 1684 C C . GLU A 1 232 ? -0.405 -7.450 14.055 1.00 11.65 224 GLU A C 1
ATOM 1685 O O . GLU A 1 232 ? -0.738 -6.290 13.998 1.00 15.45 224 GLU A O 1
ATOM 1691 N N . VAL A 1 233 ? 0.802 -7.838 14.372 1.00 11.09 225 VAL A N 1
ATOM 1692 C CA . VAL A 1 233 ? 1.876 -6.878 14.660 1.00 11.74 225 VAL A CA 1
ATOM 1693 C C . VAL A 1 233 ? 2.290 -6.156 13.367 1.00 10.31 225 VAL A C 1
ATOM 1694 O O . VAL A 1 233 ? 2.316 -4.952 13.309 1.00 12.46 225 VAL A O 1
ATOM 1698 N N . VAL A 1 234 ? 2.615 -6.919 12.332 1.00 10.44 226 VAL A N 1
ATOM 1699 C CA . VAL A 1 234 ? 3.070 -6.295 11.081 1.00 11.52 226 VAL A CA 1
ATOM 1700 C C . VAL A 1 234 ? 1.927 -5.816 10.226 1.00 10.73 226 VAL A C 1
ATOM 1701 O O . VAL A 1 234 ? 2.145 -4.936 9.387 1.00 11.79 226 VAL A O 1
ATOM 1705 N N . TRP A 1 235 ? 0.745 -6.356 10.412 1.00 9.96 227 TRP A N 1
ATOM 1706 C CA . TRP A 1 235 ? -0.385 -6.073 9.526 1.00 10.21 227 TRP A CA 1
ATOM 1707 C C . TRP A 1 235 ? -1.634 -6.040 10.355 1.00 10.16 227 TRP A C 1
ATOM 1708 O O . TRP A 1 235 ? -2.416 -7.015 10.375 1.00 9.58 227 TRP A O 1
ATOM 1719 N N . PRO A 1 236 ? -1.912 -4.915 11.057 1.00 11.81 228 PRO A N 1
ATOM 1720 C CA . PRO A 1 236 ? -3.107 -4.835 11.867 1.00 13.12 228 PRO A CA 1
ATOM 1721 C C . PRO A 1 236 ? -4.316 -5.041 10.977 1.00 12.61 228 PRO A C 1
ATOM 1722 O O . PRO A 1 236 ? -4.438 -4.452 9.931 1.00 13.47 228 PRO A O 1
ATOM 1726 N N . GLY A 1 237 ? -5.199 -5.931 11.436 1.00 11.96 229 GLY A N 1
ATOM 1727 C CA . GLY A 1 237 ? -6.398 -6.295 10.692 1.00 12.91 229 GLY A CA 1
ATOM 1728 C C . GLY A 1 237 ? -6.258 -7.554 9.825 1.00 11.26 229 GLY A C 1
ATOM 1729 O O . GLY A 1 237 ? -7.299 -8.009 9.342 1.00 12.92 229 GLY A O 1
ATOM 1730 N N . VAL A 1 238 ? -5.060 -8.114 9.684 1.00 10.04 230 VAL A N 1
ATOM 1731 C CA . VAL A 1 238 ? -4.924 -9.236 8.740 1.00 9.94 230 VAL A CA 1
ATOM 1732 C C . VAL A 1 238 ? -5.770 -10.426 9.149 1.00 10.00 230 VAL A C 1
ATOM 1733 O O . VAL A 1 238 ? -6.269 -11.142 8.301 1.00 10.35 230 VAL A O 1
ATOM 1737 N N . THR A 1 239 ? -5.896 -10.670 10.445 1.00 10.19 231 THR A N 1
ATOM 1738 C CA . THR A 1 239 ? -6.555 -11.899 10.869 1.00 10.99 231 THR A CA 1
ATOM 1739 C C . THR A 1 239 ? -8.067 -11.830 10.696 1.00 11.54 231 THR A C 1
ATOM 1740 O O . THR A 1 239 ? -8.724 -12.866 10.885 1.00 14.02 231 THR A O 1
ATOM 1744 N N . SER A 1 240 ? -8.604 -10.713 10.280 1.00 11.81 232 SER A N 1
ATOM 1745 C CA . SER A 1 240 ? -10.040 -10.529 9.959 1.00 12.64 232 SER A CA 1
ATOM 1746 C C . SER A 1 240 ? -10.267 -10.437 8.453 1.00 13.04 232 SER A C 1
ATOM 1747 O O . SER A 1 240 ? -11.381 -10.159 8.051 1.00 15.55 232 SER A O 1
ATOM 1750 N N . MET A 1 241 ? -9.218 -10.726 7.665 1.00 12.65 233 MET A N 1
ATOM 1751 C CA . MET A 1 241 ? -9.292 -10.753 6.175 1.00 13.43 233 MET A CA 1
ATOM 1752 C C . MET A 1 241 ? -10.273 -11.867 5.794 1.00 11.63 233 MET A C 1
ATOM 1753 O O . MET A 1 241 ? -10.304 -12.879 6.522 1.00 12.50 233 MET A O 1
ATOM 1758 N N . PRO A 1 242 ? -11.074 -11.757 4.709 1.00 12.44 234 PRO A N 1
ATOM 1759 C CA . PRO A 1 242 ? -12.098 -12.772 4.451 1.00 14.09 234 PRO A CA 1
ATOM 1760 C C . PRO A 1 242 ? -11.573 -14.209 4.386 1.00 13.02 234 PRO A C 1
ATOM 1761 O O . PRO A 1 242 ? -12.279 -15.084 4.836 1.00 15.47 234 PRO A O 1
ATOM 1765 N N . ASP A 1 243 ? -10.424 -14.391 3.752 1.00 11.48 235 ASP A N 1
ATOM 1766 C CA . ASP A 1 243 ? -9.882 -15.746 3.509 1.00 12.66 235 ASP A CA 1
ATOM 1767 C C . ASP A 1 243 ? -8.733 -16.052 4.428 1.00 12.12 235 ASP A C 1
ATOM 1768 O O . ASP A 1 243 ? -8.098 -17.083 4.248 1.00 14.38 235 ASP A O 1
ATOM 1773 N N . TYR A 1 244 ? -8.488 -15.226 5.438 1.00 11.00 236 TYR A N 1
ATOM 1774 C CA . TYR A 1 244 ? -7.461 -15.566 6.430 1.00 10.86 236 TYR A CA 1
ATOM 1775 C C . TYR A 1 244 ? -7.932 -16.779 7.245 1.00 10.54 236 TYR A C 1
ATOM 1776 O O . TYR A 1 244 ? -9.082 -16.858 7.669 1.00 12.44 236 TYR A O 1
ATOM 1785 N N . LYS A 1 245 ? -7.025 -17.706 7.510 1.00 10.92 237 LYS A N 1
ATOM 1786 C CA . LYS A 1 245 ? -7.302 -18.863 8.361 1.00 11.18 237 LYS A CA 1
ATOM 1787 C C . LYS A 1 245 ? -6.288 -18.904 9.465 1.00 10.65 237 LYS A C 1
ATOM 1788 O O . LYS A 1 245 ? -5.079 -18.899 9.226 1.00 11.45 237 LYS A O 1
ATOM 1794 N N . PRO A 1 246 ? -6.761 -19.022 10.715 1.00 10.70 238 PRO A N 1
ATOM 1795 C CA . PRO A 1 246 ? -5.850 -19.142 11.837 1.00 11.58 238 PRO A CA 1
ATOM 1796 C C . PRO A 1 246 ? -4.954 -20.375 11.739 1.00 10.88 238 PRO A C 1
ATOM 1797 O O . PRO A 1 246 ? -3.916 -20.432 12.435 1.00 13.00 238 PRO A O 1
ATOM 1801 N N . SER A 1 247 ? -5.281 -21.350 10.943 1.00 10.70 239 SER A N 1
ATOM 1802 C CA . SER A 1 247 ? -4.484 -22.556 10.706 1.00 10.36 239 SER A CA 1
ATOM 1803 C C . SER A 1 247 ? -3.377 -22.372 9.683 1.00 10.21 239 SER A C 1
ATOM 1804 O O . SER A 1 247 ? -2.666 -23.342 9.433 1.00 11.24 239 SER A O 1
ATOM 1807 N N . PHE A 1 248 ? -3.192 -21.201 9.116 1.00 10.47 240 PHE A N 1
ATOM 1808 C CA . PHE A 1 248 ? -2.022 -21.047 8.216 1.00 11.22 240 PHE A CA 1
ATOM 1809 C C . PHE A 1 248 ? -0.752 -21.400 8.964 1.00 12.44 240 PHE A C 1
ATOM 1810 O O . PHE A 1 248 ? -0.542 -20.981 10.098 1.00 14.13 240 PHE A O 1
ATOM 1818 N N . PRO A 1 249 ? 0.177 -22.111 8.330 1.00 12.37 241 PRO A N 1
ATOM 1819 C CA . PRO A 1 249 ? 1.463 -22.327 8.978 1.00 13.60 241 PRO A CA 1
ATOM 1820 C C . PRO A 1 249 ? 2.159 -20.990 9.242 1.00 13.68 241 PRO A C 1
ATOM 1821 O O . PRO A 1 249 ? 1.964 -20.009 8.502 1.00 12.08 241 PRO A O 1
ATOM 1825 N N . LYS A 1 250 ? 2.943 -20.963 10.300 1.00 14.78 242 LYS A N 1
ATOM 1826 C CA . LYS A 1 250 ? 3.686 -19.758 10.725 1.00 16.08 242 LYS A CA 1
ATOM 1827 C C . LYS A 1 250 ? 5.143 -19.915 10.310 1.00 16.59 242 LYS A C 1
ATOM 1828 O O . LYS A 1 250 ? 5.931 -20.544 11.037 1.00 21.10 242 LYS A O 1
ATOM 1834 N N . TRP A 1 251 ? 5.495 -19.348 9.181 1.00 14.26 243 TRP A N 1
ATOM 1835 C CA . TRP A 1 251 ? 6.868 -19.327 8.697 1.00 13.64 243 TRP A CA 1
ATOM 1836 C C . TRP A 1 251 ? 7.573 -18.074 9.208 1.00 14.83 243 TRP A C 1
ATOM 1837 O O . TRP A 1 251 ? 6.959 -16.982 9.279 1.00 13.79 243 TRP A O 1
ATOM 1848 N N . ALA A 1 252 ? 8.823 -18.213 9.587 1.00 17.43 244 ALA A N 1
ATOM 1849 C CA . ALA A 1 252 ? 9.717 -17.062 9.840 1.00 20.10 244 ALA A CA 1
ATOM 1850 C C . ALA A 1 252 ? 10.000 -16.306 8.523 1.00 19.13 244 ALA A C 1
ATOM 1851 O O . ALA A 1 252 ? 10.110 -16.873 7.420 1.00 24.93 244 ALA A O 1
ATOM 1853 N N . ARG A 1 253 ? 10.401 -15.037 8.652 1.00 18.10 245 ARG A N 1
ATOM 1854 C CA . ARG A 1 253 ? 10.738 -14.226 7.443 1.00 19.64 245 ARG A CA 1
ATOM 1855 C C . ARG A 1 253 ? 12.246 -14.257 7.119 1.00 24.38 245 ARG A C 1
ATOM 1856 O O . ARG A 1 253 ? 13.059 -14.125 8.055 1.00 28.15 245 ARG A O 1
ATOM 1864 N N . GLN A 1 254 ? 12.582 -14.425 5.828 1.00 22.68 246 GLN A N 1
ATOM 1865 C CA . GLN A 1 254 ? 13.950 -14.410 5.241 1.00 22.28 246 GLN A CA 1
ATOM 1866 C C . GLN A 1 254 ? 14.441 -12.973 4.973 1.00 26.12 246 GLN A C 1
ATOM 1867 O O . GLN A 1 254 ? 13.673 -12.050 4.821 1.00 32.10 246 GLN A O 1
ATOM 1873 N N . ASP A 1 255 ? 15.752 -12.800 4.834 1.00 23.78 247 ASP A N 1
ATOM 1874 C CA . ASP A 1 255 ? 16.366 -11.478 4.555 1.00 20.32 247 ASP A CA 1
ATOM 1875 C C . ASP A 1 255 ? 16.243 -11.209 3.068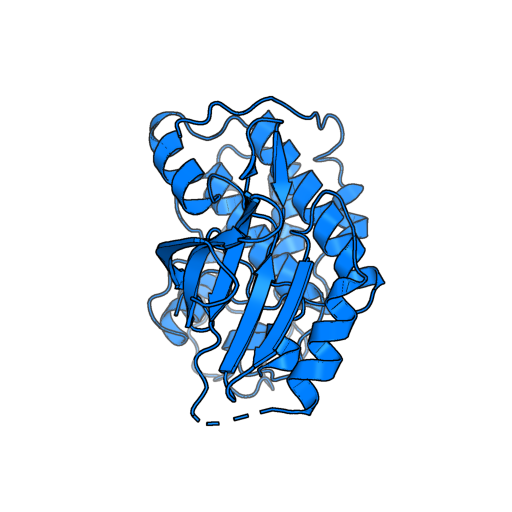 1.00 19.21 247 ASP A C 1
ATOM 1876 O O . ASP A 1 255 ? 16.594 -12.112 2.263 1.00 22.58 247 ASP A O 1
ATOM 1881 N N . PHE A 1 256 ? 16.073 -9.969 2.668 1.00 22.03 248 PHE A N 1
ATOM 1882 C CA . PHE A 1 256 ? 16.053 -9.662 1.203 1.00 17.72 248 PHE A CA 1
ATOM 1883 C C . PHE A 1 256 ? 17.425 -9.901 0.624 1.00 16.98 248 PHE A C 1
ATOM 1884 O O . PHE A 1 256 ? 17.608 -9.997 -0.655 1.00 21.68 248 PHE A O 1
ATOM 1892 N N . SER A 1 257 ? 18.486 -9.857 1.442 1.00 17.39 249 SER A N 1
ATOM 1893 C CA . SER A 1 257 ? 19.859 -10.115 0.972 1.00 14.81 249 SER A CA 1
ATOM 1894 C C . SER A 1 257 ? 19.928 -11.514 0.350 1.00 13.48 249 SER A C 1
ATOM 1895 O O . SER A 1 257 ? 20.711 -11.692 -0.551 1.00 15.10 249 SER A O 1
ATOM 1898 N N . LYS A 1 258 ? 19.159 -12.503 0.840 1.00 14.66 250 LYS A N 1
ATOM 1899 C CA . LYS A 1 258 ? 19.136 -13.869 0.237 1.00 15.51 250 LYS A CA 1
ATOM 1900 C C . LYS A 1 258 ? 18.230 -13.941 -0.990 1.00 15.85 250 LYS A C 1
ATOM 1901 O O . LYS A 1 258 ? 18.482 -14.758 -1.878 1.00 19.37 250 LYS A O 1
ATOM 1907 N N . VAL A 1 259 ? 17.229 -13.092 -0.983 1.00 16.11 251 VAL A N 1
ATOM 1908 C CA . VAL A 1 259 ? 16.144 -13.177 -1.994 1.00 15.65 251 VAL A CA 1
ATOM 1909 C C . VAL A 1 259 ? 16.567 -12.500 -3.304 1.00 14.45 251 VAL A C 1
ATOM 1910 O O . VAL A 1 259 ? 16.187 -13.021 -4.356 1.00 17.02 251 VAL A O 1
ATOM 1914 N N . VAL A 1 260 ? 17.134 -11.313 -3.251 1.00 13.86 252 VAL A N 1
ATOM 1915 C CA . VAL A 1 260 ? 17.469 -10.599 -4.505 1.00 11.88 252 VAL A CA 1
ATOM 1916 C C . VAL A 1 260 ? 18.938 -10.244 -4.614 1.00 11.73 252 VAL A C 1
ATOM 1917 O O . VAL A 1 260 ? 19.295 -9.186 -5.126 1.00 12.38 252 VAL A O 1
ATOM 1921 N N . PRO A 1 261 ? 19.897 -11.142 -4.265 1.00 13.15 253 PRO A N 1
ATOM 1922 C CA . PRO A 1 261 ? 21.294 -10.796 -4.576 1.00 14.38 253 PRO A CA 1
ATOM 1923 C C . PRO A 1 261 ? 21.515 -10.748 -6.084 1.00 14.55 253 PRO A C 1
ATOM 1924 O O . PRO A 1 261 ? 20.818 -11.519 -6.808 1.00 15.35 253 PRO A O 1
ATOM 1928 N N . PRO A 1 262 ? 22.383 -9.883 -6.663 1.00 17.54 254 PRO A N 1
ATOM 1929 C CA . PRO A 1 262 ? 23.320 -8.970 -5.984 1.00 17.19 254 PRO A CA 1
ATOM 1930 C C . PRO A 1 262 ? 22.824 -7.532 -5.847 1.00 16.20 254 PRO A C 1
ATOM 1931 O O . PRO A 1 262 ? 23.630 -6.618 -5.837 1.00 18.49 254 PRO A O 1
ATOM 1935 N N . LEU A 1 263 ? 21.520 -7.370 -5.701 1.00 12.96 255 LEU A N 1
ATOM 1936 C CA . LEU A 1 263 ? 20.981 -6.011 -5.555 1.00 12.49 255 LEU A CA 1
ATOM 1937 C C . LEU A 1 263 ? 21.583 -5.325 -4.310 1.00 12.54 255 LEU A C 1
ATOM 1938 O O . LEU A 1 263 ? 21.673 -5.904 -3.248 1.00 12.00 255 LEU A O 1
ATOM 1943 N N . ASP A 1 264 ? 21.967 -4.067 -4.473 1.00 11.63 256 ASP A N 1
ATOM 1944 C CA . ASP A 1 264 ? 22.639 -3.308 -3.394 1.00 11.42 256 ASP A CA 1
ATOM 1945 C C . ASP A 1 264 ? 21.658 -2.892 -2.304 1.00 10.19 256 ASP A C 1
ATOM 1946 O O . ASP A 1 264 ? 20.437 -3.075 -2.403 1.00 9.57 256 ASP A O 1
ATOM 1951 N N A GLU A 1 265 ? 22.228 -2.291 -1.266 0.50 10.34 257 GLU A N 1
ATOM 1952 N N B GLU A 1 265 ? 22.229 -2.294 -1.254 0.50 10.40 257 GLU A N 1
ATOM 1953 C CA A GLU A 1 265 ? 21.440 -1.970 -0.071 0.50 9.96 257 GLU A CA 1
ATOM 1954 C CA B GLU A 1 265 ? 21.404 -2.003 -0.071 0.50 9.93 257 GLU A CA 1
ATOM 1955 C C A GLU A 1 265 ? 20.320 -0.993 -0.426 0.50 9.08 257 GLU A C 1
ATOM 1956 C C B GLU A 1 265 ? 20.311 -0.999 -0.430 0.50 9.09 257 GLU A C 1
ATOM 1957 O O A GLU A 1 265 ? 19.235 -1.040 0.162 0.50 9.60 257 GLU A O 1
ATOM 1958 O O B GLU A 1 265 ? 19.232 -1.037 0.166 0.50 9.61 257 GLU A O 1
ATOM 1969 N N . ASP A 1 266 ? 20.582 -0.074 -1.350 1.00 9.12 258 ASP A N 1
ATOM 1970 C CA . ASP A 1 266 ? 19.516 0.871 -1.749 1.00 9.09 258 ASP A CA 1
ATOM 1971 C C . ASP A 1 266 ? 18.372 0.144 -2.447 1.00 9.25 258 ASP A C 1
ATOM 1972 O O . ASP A 1 266 ? 17.213 0.389 -2.152 1.00 9.75 258 ASP A O 1
ATOM 1977 N N . GLY A 1 267 ? 18.707 -0.736 -3.367 1.00 8.54 259 GLY A N 1
ATOM 1978 C CA . GLY A 1 267 ? 17.664 -1.460 -4.076 1.00 8.74 259 GLY A CA 1
ATOM 1979 C C . GLY A 1 267 ? 16.883 -2.349 -3.138 1.00 8.44 259 GLY A C 1
ATOM 1980 O O . GLY A 1 267 ? 15.666 -2.470 -3.246 1.00 9.01 259 GLY A O 1
ATOM 1981 N N . ARG A 1 268 ? 17.568 -3.020 -2.204 1.00 8.88 260 ARG A N 1
ATOM 1982 C CA . ARG A 1 268 ? 16.896 -3.921 -1.277 1.00 9.25 260 ARG A CA 1
ATOM 1983 C C . ARG A 1 268 ? 15.994 -3.143 -0.350 1.00 8.90 260 ARG A C 1
ATOM 1984 O O . ARG A 1 268 ? 14.894 -3.610 -0.010 1.00 9.50 260 ARG A O 1
ATOM 1992 N N . SER A 1 269 ? 16.422 -1.975 0.095 1.00 8.79 261 SER A N 1
ATOM 1993 C CA . SER A 1 269 ? 15.596 -1.135 0.969 1.00 8.94 261 SER A CA 1
ATOM 1994 C C . SER A 1 269 ? 14.323 -0.737 0.215 1.00 8.44 261 SER A C 1
ATOM 1995 O O . SER A 1 269 ? 13.209 -0.868 0.763 1.00 8.95 261 SER A O 1
ATOM 1998 N N . LEU A 1 270 ? 14.461 -0.246 -1.017 1.00 8.10 262 LEU A N 1
ATOM 1999 C CA . LEU A 1 270 ? 13.285 0.120 -1.791 1.00 7.99 262 LEU A CA 1
ATOM 2000 C C . LEU A 1 270 ? 12.371 -1.075 -1.982 1.00 7.11 262 LEU A C 1
ATOM 2001 O O . LEU A 1 270 ? 11.153 -0.957 -1.770 1.00 7.42 262 LEU A O 1
ATOM 2006 N N . LEU A 1 271 ? 12.912 -2.223 -2.390 1.00 7.20 263 LEU A N 1
ATOM 2007 C CA . LEU A 1 271 ? 12.068 -3.394 -2.591 1.00 7.67 263 LEU A CA 1
ATOM 2008 C C . LEU A 1 271 ? 11.316 -3.740 -1.314 1.00 7.39 263 LEU A C 1
ATOM 2009 O O . LEU A 1 271 ? 10.123 -4.057 -1.369 1.00 7.41 263 LEU A O 1
ATOM 2014 N N . SER A 1 272 ? 12.009 -3.707 -0.187 1.00 7.64 264 SER A N 1
ATOM 2015 C CA . SER A 1 272 ? 11.327 -4.049 1.065 1.00 8.84 264 SER A CA 1
ATOM 2016 C C . SER A 1 272 ? 10.160 -3.115 1.344 1.00 7.97 264 SER A C 1
ATOM 2017 O O . SER A 1 272 ? 9.142 -3.543 1.899 1.00 9.38 264 SER A O 1
ATOM 2020 N N . GLN A 1 273 ? 10.261 -1.850 0.981 1.00 8.01 265 GLN A N 1
ATOM 2021 C CA . GLN A 1 273 ? 9.168 -0.893 1.182 1.00 8.12 265 GLN A CA 1
ATOM 2022 C C . GLN A 1 273 ? 8.027 -1.142 0.199 1.00 7.13 265 GLN A C 1
ATOM 2023 O O . GLN A 1 273 ? 6.878 -0.794 0.507 1.00 8.97 265 GLN A O 1
ATOM 2029 N N . MET A 1 274 ? 8.307 -1.696 -0.953 1.00 6.85 266 MET A N 1
ATOM 2030 C CA . MET A 1 274 ? 7.276 -2.058 -1.941 1.00 6.72 266 MET A CA 1
ATOM 2031 C C . MET A 1 274 ? 6.551 -3.341 -1.554 1.00 7.00 266 MET A C 1
ATOM 2032 O O . MET A 1 274 ? 5.429 -3.559 -2.030 1.00 7.88 266 MET A O 1
ATOM 2037 N N . LEU A 1 275 ? 7.149 -4.162 -0.707 1.00 6.94 267 LEU A N 1
ATOM 2038 C CA . LEU A 1 275 ? 6.633 -5.474 -0.355 1.00 7.31 267 LEU A CA 1
ATOM 2039 C C . LEU A 1 275 ? 6.214 -5.557 1.110 1.00 7.29 267 LEU A C 1
ATOM 2040 O O . LEU A 1 275 ? 6.036 -6.668 1.629 1.00 8.75 267 LEU A O 1
ATOM 2045 N N . HIS A 1 276 ? 5.990 -4.452 1.790 1.00 7.50 268 HIS A N 1
ATOM 2046 C CA . HIS A 1 276 ? 5.395 -4.530 3.110 1.00 8.31 268 HIS A CA 1
ATOM 2047 C C . HIS A 1 276 ? 4.066 -5.251 3.004 1.00 8.22 268 HIS A C 1
ATOM 2048 O O . HIS A 1 276 ? 3.270 -5.057 2.071 1.00 8.92 268 HIS A O 1
ATOM 2055 N N . TYR A 1 277 ? 3.746 -6.045 4.029 1.00 8.37 269 TYR A N 1
ATOM 2056 C CA . TYR A 1 277 ? 2.445 -6.725 4.052 1.00 8.08 269 TYR A CA 1
ATOM 2057 C C . TYR A 1 277 ? 1.301 -5.750 4.101 1.00 8.23 269 TYR A C 1
ATOM 2058 O O . TYR A 1 277 ? 0.327 -5.901 3.349 1.00 8.74 269 TYR A O 1
ATOM 2067 N N . ASP A 1 278 ? 1.313 -4.828 5.049 1.00 8.97 270 ASP A N 1
ATOM 2068 C CA . ASP A 1 278 ? 0.170 -3.932 5.217 1.00 9.50 270 ASP A CA 1
ATOM 2069 C C . ASP A 1 278 ? 0.160 -2.961 4.045 1.00 8.70 270 ASP A C 1
ATOM 2070 O O . ASP A 1 278 ? 1.111 -2.199 3.871 1.00 8.54 270 ASP A O 1
ATOM 2075 N N . PRO A 1 279 ? -0.904 -2.953 3.209 1.00 8.69 271 PRO A N 1
ATOM 2076 C CA . PRO A 1 279 ? -0.895 -2.037 2.057 1.00 9.06 271 PRO A CA 1
ATOM 2077 C C . PRO A 1 279 ? -0.668 -0.594 2.493 1.00 9.11 271 PRO A C 1
ATOM 2078 O O . PRO A 1 279 ? -0.001 0.124 1.726 1.00 10.18 271 PRO A O 1
ATOM 2082 N N . ASN A 1 280 ? -1.109 -0.199 3.666 1.00 9.62 272 ASN A N 1
ATOM 2083 C CA . ASN A 1 280 ? -0.991 1.168 4.120 1.00 9.85 272 ASN A CA 1
ATOM 2084 C C . ASN A 1 280 ? 0.454 1.520 4.407 1.00 9.24 272 ASN A C 1
ATOM 2085 O O . ASN A 1 280 ? 0.763 2.721 4.395 1.00 11.34 272 ASN A O 1
ATOM 2090 N N . LYS A 1 281 ? 1.292 0.547 4.662 1.00 9.17 273 LYS A N 1
ATOM 2091 C CA . LYS A 1 281 ? 2.713 0.786 4.960 1.00 9.64 273 LYS A CA 1
ATOM 2092 C C . LYS A 1 281 ? 3.573 0.780 3.705 1.00 8.45 273 LYS A C 1
ATOM 2093 O O . LYS A 1 281 ? 4.715 1.209 3.736 1.00 10.86 273 LYS A O 1
ATOM 2099 N N . ARG A 1 282 ? 3.062 0.277 2.598 1.00 8.36 274 ARG A N 1
ATOM 2100 C CA . ARG A 1 282 ? 3.881 0.206 1.389 1.00 9.14 274 ARG A CA 1
ATOM 2101 C C . ARG A 1 282 ? 4.156 1.599 0.864 1.00 9.29 274 ARG A C 1
ATOM 2102 O O . ARG A 1 282 ? 3.295 2.499 0.907 1.00 11.13 274 ARG A O 1
ATOM 2110 N N . ILE A 1 283 ? 5.334 1.754 0.319 1.00 9.11 275 ILE A N 1
ATOM 2111 C CA . ILE A 1 283 ? 5.731 3.049 -0.246 1.00 9.52 275 ILE A CA 1
ATOM 2112 C C . ILE A 1 283 ? 4.778 3.422 -1.385 1.00 8.63 275 ILE A C 1
ATOM 2113 O O . ILE A 1 283 ? 4.368 2.553 -2.153 1.00 9.16 275 ILE A O 1
ATOM 2118 N N . SER A 1 284 ? 4.522 4.693 -1.549 1.00 8.80 276 SER A N 1
ATOM 2119 C CA . SER A 1 284 ? 3.774 5.190 -2.705 1.00 8.54 276 SER A CA 1
ATOM 2120 C C . SER A 1 284 ? 4.705 5.287 -3.918 1.00 8.16 276 SER A C 1
ATOM 2121 O O . SER A 1 284 ? 5.925 5.361 -3.796 1.00 8.80 276 SER A O 1
ATOM 2124 N N . ALA A 1 285 ? 4.086 5.342 -5.098 1.00 7.91 277 ALA A N 1
ATOM 2125 C CA . ALA A 1 285 ? 4.901 5.535 -6.304 1.00 8.25 277 ALA A CA 1
ATOM 2126 C C . ALA A 1 285 ? 5.672 6.852 -6.208 1.00 8.60 277 ALA A C 1
ATOM 2127 O O . ALA A 1 285 ? 6.857 6.924 -6.562 1.00 9.59 277 ALA A O 1
ATOM 2129 N N . LYS A 1 286 ? 4.998 7.926 -5.808 1.00 9.42 278 LYS A N 1
ATOM 2130 C CA . LYS A 1 286 ? 5.675 9.234 -5.704 1.00 10.97 278 LYS A CA 1
ATOM 2131 C C . LYS A 1 286 ? 6.844 9.175 -4.742 1.00 10.61 278 LYS A C 1
ATOM 2132 O O . LYS A 1 286 ? 7.930 9.705 -5.037 1.00 12.55 278 LYS A O 1
ATOM 2138 N N . ALA A 1 287 ? 6.658 8.605 -3.581 1.00 10.40 279 ALA A N 1
ATOM 2139 C CA . ALA A 1 287 ? 7.772 8.521 -2.613 1.00 11.42 279 ALA A CA 1
ATOM 2140 C C . ALA A 1 287 ? 8.884 7.654 -3.148 1.0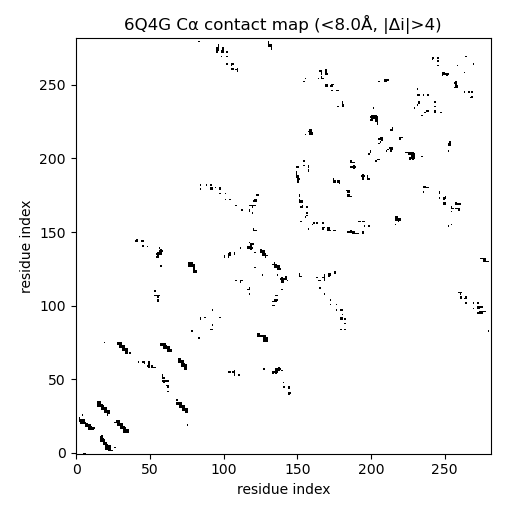0 11.05 279 ALA A C 1
ATOM 2141 O O . ALA A 1 287 ? 10.063 7.948 -2.901 1.00 12.28 279 ALA A O 1
ATOM 2143 N N . ALA A 1 288 ? 8.542 6.569 -3.815 1.00 9.95 280 ALA A N 1
ATOM 2144 C CA . ALA A 1 288 ? 9.559 5.668 -4.362 1.00 9.74 280 ALA A CA 1
ATOM 2145 C C . ALA A 1 288 ? 10.464 6.426 -5.342 1.00 9.86 280 ALA A C 1
ATOM 2146 O O . ALA A 1 288 ? 11.661 6.152 -5.412 1.00 10.13 280 ALA A O 1
ATOM 2148 N N . LEU A 1 289 ? 9.921 7.353 -6.131 1.00 10.29 281 LEU A N 1
ATOM 2149 C CA . LEU A 1 289 ? 10.751 8.091 -7.098 1.00 10.76 281 LEU A CA 1
ATOM 2150 C C . LEU A 1 289 ? 11.849 8.896 -6.408 1.00 10.96 281 LEU A C 1
ATOM 2151 O O . LEU A 1 289 ? 12.851 9.180 -7.033 1.00 12.43 281 LEU A O 1
ATOM 2156 N N . ALA A 1 290 ? 11.639 9.265 -5.138 1.00 11.02 282 ALA A N 1
ATOM 2157 C CA . ALA A 1 290 ? 12.592 10.032 -4.338 1.00 12.82 282 ALA A CA 1
ATOM 2158 C C . ALA A 1 290 ? 13.584 9.133 -3.593 1.00 10.48 282 ALA A C 1
ATOM 2159 O O . ALA A 1 290 ? 14.445 9.636 -2.886 1.00 12.84 282 ALA A O 1
ATOM 2161 N N . HIS A 1 291 ? 13.472 7.817 -3.701 1.00 9.95 283 HIS A N 1
ATOM 2162 C CA . HIS A 1 291 ? 14.295 6.906 -2.911 1.00 9.62 283 HIS A CA 1
ATOM 2163 C C . HIS A 1 291 ? 15.738 7.058 -3.353 1.00 10.11 283 HIS A C 1
ATOM 2164 O O . HIS A 1 291 ? 16.009 7.240 -4.548 1.00 10.72 283 HIS A O 1
ATOM 2171 N N . PRO A 1 292 ? 16.711 6.901 -2.438 1.00 10.34 284 PRO A N 1
ATOM 2172 C CA . PRO A 1 292 ? 18.117 6.997 -2.824 1.00 11.40 284 PRO A CA 1
ATOM 2173 C C . PRO A 1 292 ? 18.535 6.024 -3.916 1.00 10.73 284 PRO A C 1
ATOM 2174 O O . PRO A 1 292 ? 19.539 6.309 -4.617 1.00 12.66 284 PRO A O 1
ATOM 2178 N N . PHE A 1 293 ? 17.856 4.934 -4.148 1.00 10.41 285 PHE A N 1
ATOM 2179 C CA . PHE A 1 293 ? 18.182 4.010 -5.255 1.00 10.76 285 PHE A CA 1
ATOM 2180 C C . PHE A 1 293 ? 18.224 4.769 -6.586 1.00 10.68 285 PHE A C 1
ATOM 2181 O O . PHE A 1 293 ? 18.967 4.354 -7.499 1.00 12.54 285 PHE A O 1
ATOM 2189 N N . PHE A 1 294 ? 17.466 5.868 -6.675 1.00 10.21 286 PHE A N 1
ATOM 2190 C CA . PHE A 1 294 ? 17.411 6.690 -7.913 1.00 10.86 286 PHE A CA 1
ATOM 2191 C C . PHE A 1 294 ? 18.303 7.930 -7.762 1.00 12.47 286 PHE A C 1
ATOM 2192 O O . PHE A 1 294 ? 17.930 9.002 -8.277 1.00 13.35 286 PHE A O 1
ATOM 2200 N N . GLN A 1 295 ? 19.450 7.769 -7.095 1.00 14.02 287 GLN A N 1
ATOM 2201 C CA . GLN A 1 295 ? 20.407 8.889 -6.889 1.00 16.72 287 GLN A CA 1
ATOM 2202 C C . GLN A 1 295 ? 21.413 8.910 -8.046 1.00 17.13 287 GLN A C 1
ATOM 2203 O O . GLN A 1 295 ? 22.422 9.634 -7.935 1.00 21.44 287 GLN A O 1
ATOM 2209 N N . ASP A 1 296 ? 21.142 8.144 -9.109 1.00 14.80 288 ASP A N 1
ATOM 2210 C CA . ASP A 1 296 ? 22.054 8.092 -10.284 1.00 16.06 288 ASP A CA 1
ATOM 2211 C C . ASP A 1 296 ? 21.326 7.487 -11.491 1.00 14.50 288 ASP A C 1
ATOM 2212 O O . ASP A 1 296 ? 22.017 7.051 -12.433 1.00 15.17 288 ASP A O 1
ATOM 2217 N N . VAL A 1 297 ? 19.989 7.463 -11.463 1.00 13.23 289 VAL A N 1
ATOM 2218 C CA . VAL A 1 297 ? 19.213 6.912 -12.578 1.00 11.21 289 VAL A CA 1
ATOM 2219 C C . VAL A 1 297 ? 19.576 7.623 -13.888 1.00 10.99 289 VAL A C 1
ATOM 2220 O O . VAL A 1 297 ? 19.829 8.802 -13.922 1.00 13.04 289 VAL A O 1
ATOM 2224 N N . THR A 1 298 ? 19.542 6.831 -14.959 1.00 11.05 290 THR A N 1
ATOM 2225 C CA . THR A 1 298 ? 19.788 7.279 -16.331 1.00 11.32 290 THR A CA 1
ATOM 2226 C C . THR A 1 298 ? 18.772 6.568 -17.214 1.00 10.75 290 THR A C 1
ATOM 2227 O O . THR A 1 298 ? 17.992 5.722 -16.748 1.00 10.92 290 THR A O 1
ATOM 2231 N N . LYS A 1 299 ? 18.835 6.857 -18.526 1.00 10.74 291 LYS A N 1
ATOM 2232 C CA . LYS A 1 299 ? 17.931 6.221 -19.505 1.00 10.66 291 LYS A CA 1
ATOM 2233 C C . LYS A 1 299 ? 18.753 5.546 -20.616 1.00 10.71 291 LYS A C 1
ATOM 2234 O O . LYS A 1 299 ? 18.928 6.090 -21.695 1.00 11.46 291 LYS A O 1
ATOM 2240 N N . PRO A 1 300 ? 19.262 4.334 -20.360 1.00 10.21 292 PRO A N 1
ATOM 2241 C CA . PRO A 1 300 ? 20.030 3.626 -21.360 1.00 10.45 292 PRO A CA 1
ATOM 2242 C C . PRO A 1 300 ? 19.175 3.146 -22.514 1.00 10.81 292 PRO A C 1
ATOM 2243 O O . PRO A 1 300 ? 17.941 3.040 -22.399 1.00 12.36 292 PRO A O 1
ATOM 2247 N N . VAL A 1 301 ? 19.863 2.815 -23.603 1.00 11.44 293 VAL A N 1
ATOM 2248 C CA . VAL A 1 301 ? 19.280 2.175 -24.832 1.00 13.68 293 VAL A CA 1
ATOM 2249 C C . VAL A 1 301 ? 19.322 0.659 -24.689 1.00 14.19 293 VAL A C 1
ATOM 2250 O O . VAL A 1 301 ? 20.377 0.056 -24.442 1.00 18.69 293 VAL A O 1
ATOM 2254 N N . PRO A 1 302 ? 18.224 -0.061 -24.804 1.00 14.23 294 PRO A N 1
ATOM 2255 C CA . PRO A 1 302 ? 18.184 -1.524 -24.689 1.00 16.84 294 PRO A CA 1
ATOM 2256 C C . PRO A 1 302 ? 18.605 -2.131 -26.019 1.00 17.65 294 PRO A C 1
ATOM 2257 O O . PRO A 1 302 ? 18.410 -1.508 -27.043 1.00 19.23 294 PRO A O 1
ATOM 2261 N N . HIS A 1 303 ? 19.066 -3.381 -25.942 1.00 24.01 295 HIS A N 1
ATOM 2262 C CA . HIS A 1 303 ? 19.297 -4.146 -27.188 1.00 31.07 295 HIS A CA 1
ATOM 2263 C C . HIS A 1 303 ? 18.079 -4.995 -27.382 1.00 22.19 295 HIS A C 1
ATOM 2264 O O . HIS A 1 303 ? 17.835 -5.976 -26.587 1.00 23.49 295 HIS A O 1
ATOM 2271 N N . LEU A 1 304 ? 17.280 -4.544 -28.367 1.00 26.58 296 LEU A N 1
ATOM 2272 C CA . LEU A 1 304 ? 16.055 -5.249 -28.698 1.00 19.19 296 LEU A CA 1
ATOM 2273 C C . LEU A 1 304 ? 16.236 -5.976 -30.005 1.00 17.72 296 LEU A C 1
ATOM 2274 O O . LEU A 1 304 ? 16.512 -5.384 -31.043 1.00 19.97 296 LEU A O 1
ATOM 2279 N N . ARG A 1 305 ? 15.936 -7.268 -29.953 1.00 16.02 297 ARG A N 1
ATOM 2280 C CA . ARG A 1 305 ? 15.887 -8.073 -31.165 1.00 17.10 297 ARG A CA 1
ATOM 2281 C C . ARG A 1 305 ? 14.416 -8.232 -31.465 1.00 15.96 297 ARG A C 1
ATOM 2282 O O . ARG A 1 305 ? 13.668 -8.908 -30.721 1.00 17.76 297 ARG A O 1
ATOM 2290 N N . LEU A 1 306 ? 14.024 -7.630 -32.572 1.00 16.19 298 LEU A N 1
ATOM 2291 C CA . LEU A 1 306 ? 12.634 -7.673 -33.045 1.00 16.09 298 LEU A CA 1
ATOM 2292 C C . LEU A 1 306 ? 12.504 -8.632 -34.216 1.00 18.26 298 LEU A C 1
ATOM 2293 O O . LEU A 1 306 ? 13.465 -8.931 -34.937 1.00 23.61 298 LEU A O 1
#

Solvent-accessible surface area: 14353 Å² total; per-residue (Å²): 120,158,82,13,102,129,46,84,108,92,24,108,33,64,50,3,17,21,44,67,2,104,34,119,170,91,33,77,51,2,10,1,27,75,12,149,78,199,84,97,99,1,40,166,38,0,38,82,20,75,134,34,105,32,97,8,16,5,49,9,69,56,23,38,95,64,146,137,106,2,22,0,9,8,45,37,18,107,26,28,0,82,121,9,22,82,78,14,42,162,115,9,12,85,81,70,6,7,18,2,0,0,50,13,0,0,56,0,0,22,40,5,27,78,73,198,24,33,5,47,25,1,27,2,75,6,0,30,0,32,71,131,0,11,0,30,1,2,9,14,6,1,16,158,10,53,97,166,39,26,85,10,43,0,0,6,32,8,0,4,24,145,183,74,49,62,7,2,0,2,0,4,0,0,1,0,0,0,20,4,19,42,119,187,22,30,2,37,5,126,48,100,91,36,0,5,34,81,0,0,102,20,5,5,22,4,62,75,127,71,5,81,37,0,59,99,35,88,71,26,114,111,98,14,60,166,74,92,120,67,101,19,57,148,26,0,72,125,8,62,124,62,0,49,50,0,0,29,65,0,2,66,12,13,24,138,99,16,22,60,3,167,49,0,43,88,20,82,2,20,154,97,42,81,128,39,121,11,152,21,200,136

Nearest PDB structures (foldseek):
  6q4g-assembly1_A  TM=1.004E+00  e=5.900E-58  Homo sapiens
  6guk-assembly1_A  TM=9.974E-01  e=6.235E-54  Homo sapiens
  3sw4-assembly1_A  TM=9.935E-01  e=2.088E-53  Homo sapiens
  4ek6-assembly1_A  TM=9.866E-01  e=3.930E-52  Homo sapiens
  1h00-assembly1_A  TM=9.846E-01  e=1.476E-50  Homo sapiens

InterPro domains:
  IPR000719 Protein kinase domain [PF00069] (4-286)
  IPR000719 Protein kinase domain [PS50011] (4-286)
  IPR000719 Protein kinase domain [SM00220] (4-286)
  IPR008271 Serine/threonine-protein kinase, active site [PS00108] (123-135)
  IPR011009 Protein kinase-like domain superfamily [SSF56112] (1-292)
  IPR017441 Protein kinase, ATP binding site [PS00107] (10-33)
  IPR050108 Cyclin-dependent kinase [PTHR24056] (2-287)

Radius of gyration: 19.32 Å; Cα contacts (8 Å, |Δi|>4): 504; chains: 1; bounding box: 46×34×58 Å

B-factor: mean 15.69, std 9.21, range [5.95, 75.92]

Foldseek 3Di:
DVQFPDWAWPQADPFGTWIFTQGPVPRATWIKGWGDDVAPQLQVQVQVQQPDDDQAAWHFPDWDQPPNTTMTITHDADDFQVVVLVVCLVPADDPLLLLLALLSNLVQLVSCVVVVWAQQQDDRRQWGDHQQQHIHGYRIRNCVSVVPFCLQAAVLVLLPDPDDHSLRVLSSSLQVSLCSQAVDGQQRAPDSVSSNVSLCQAAWDDDCVQANPSCVRNNHDPPDDTHDHHQVCVRRPPDDPQSSVLSCLSRRNHSVSRDHSVVSSVGCSCVPHDRDGDDDDD

CATH classification: 3.30.200.20 (+1 more: 1.10.510.10)

Organism: Homo sapiens (NCBI:txid9606)

Sequence (282 aa):
MENFEKVEKIGEGTYGVVYKARNKLTGEVVALKKIRLDPSTAIREISLLKELNHPNIVKLLDVIHTENKLYLVFEFLHQDLKKFMDASALTGIPLPLIKSYLFQLLQGLAFCHSHRVLHRDLKPQNLLLINTEGAIKLADFGLARAFGVTTLWYRAPEILLGCCKYYSTAVDIWSLGCIFAEMVTRRALFPGDSEIDQLFRIFRTLGTPDEVVWPGVTSMPDYKPSFPKWARQDFSKVVPPLDEEDGRSLLSQMLHYDPNKRISAKAALAHPFFQDVTKPVPHLRL